Protein AF-A0A6P1YU83-F1 (afdb_monomer)

Foldseek 3Di:
DQLLLQCLQPQAHRAFQCCLLLDQFQQRSQVVCPDPPSQNNLRQLLLQLCLVVVDFEPVSSVVSVVVRVVGRPPTSLVVVVVSCVSPPPHHYRHPHPVCLVHLNSLVSCCVSCVPAADEDEDEPVVVDDDDPCVVVVVSVVSVVVSCVVHDPLRYHYAYPVCCLAPVLVRVVSRCVSVVHDDDPVSSVSSQASVPRPQQAQGYPPNRHRHDPVSNVPVHDDRDDDPPPVVVVVVVPPDDDD

pLDDT: mean 83.66, std 17.07, range [36.81, 98.31]

Organism: NCBI:txid1745854

Structure (mmCIF, N/CA/C/O backbone):
data_AF-A0A6P1YU83-F1
#
_entry.id   AF-A0A6P1YU83-F1
#
loop_
_atom_site.group_PDB
_atom_site.id
_atom_site.type_symbol
_atom_site.label_atom_id
_atom_site.label_alt_id
_atom_site.label_comp_id
_atom_site.label_asym_id
_atom_site.label_entity_id
_atom_site.label_seq_id
_atom_site.pdbx_PDB_ins_code
_atom_site.Cartn_x
_atom_site.Cartn_y
_atom_site.Cartn_z
_atom_site.occupancy
_atom_site.B_iso_or_equiv
_atom_site.auth_seq_id
_atom_site.auth_comp_id
_atom_site.auth_asym_id
_atom_site.auth_atom_id
_atom_site.pdbx_PDB_model_num
ATOM 1 N N . MET A 1 1 ? 4.119 -0.442 8.663 1.00 90.75 1 MET A N 1
ATOM 2 C CA . MET A 1 1 ? 3.344 -1.236 9.636 1.00 90.75 1 MET A CA 1
ATOM 3 C C . MET A 1 1 ? 1.852 -1.282 9.299 1.00 90.75 1 MET A C 1
ATOM 5 O O . MET A 1 1 ? 1.443 -2.256 8.690 1.00 90.75 1 MET A O 1
ATOM 9 N N . ILE A 1 2 ? 1.052 -0.242 9.581 1.00 93.69 2 ILE A N 1
ATOM 10 C CA . ILE A 1 2 ? -0.426 -0.283 9.435 1.00 93.69 2 ILE A CA 1
ATOM 11 C C . ILE A 1 2 ? -0.892 -0.728 8.036 1.00 93.69 2 ILE A C 1
ATOM 13 O O . ILE A 1 2 ? -1.761 -1.587 7.928 1.00 93.69 2 ILE A O 1
ATOM 17 N N . GLY A 1 3 ? -0.277 -0.226 6.958 1.00 95.00 3 GLY A N 1
ATOM 18 C CA . GLY A 1 3 ? -0.607 -0.670 5.594 1.00 95.00 3 GLY A CA 1
ATOM 19 C C . GLY A 1 3 ? -0.365 -2.166 5.344 1.00 95.00 3 GLY A C 1
ATOM 20 O O . GLY A 1 3 ? -1.151 -2.807 4.653 1.00 95.00 3 GLY A O 1
ATOM 21 N N . ALA A 1 4 ? 0.672 -2.751 5.955 1.00 96.50 4 ALA A N 1
ATOM 22 C CA . ALA A 1 4 ? 0.948 -4.186 5.867 1.00 96.50 4 ALA A CA 1
ATOM 23 C C . ALA A 1 4 ? -0.046 -5.019 6.692 1.00 96.50 4 ALA A C 1
ATOM 25 O O . ALA A 1 4 ? -0.404 -6.112 6.261 1.00 96.50 4 ALA A O 1
ATOM 26 N N . MET A 1 5 ? -0.518 -4.483 7.825 1.00 97.44 5 MET A N 1
ATOM 27 C CA . MET A 1 5 ? -1.560 -5.093 8.664 1.00 97.44 5 MET A CA 1
ATOM 28 C C . MET A 1 5 ? -2.906 -5.112 7.938 1.00 97.44 5 MET A C 1
ATOM 30 O O . MET A 1 5 ? -3.503 -6.171 7.784 1.00 97.44 5 MET A O 1
ATOM 34 N N . LEU A 1 6 ? -3.339 -3.970 7.387 1.00 97.12 6 LEU A N 1
ATOM 35 C CA . LEU A 1 6 ? -4.511 -3.898 6.502 1.00 97.12 6 LEU A CA 1
ATOM 36 C C . LEU A 1 6 ? -4.380 -4.842 5.302 1.00 97.12 6 LEU A C 1
ATOM 38 O O . LEU A 1 6 ? -5.359 -5.443 4.876 1.00 97.12 6 LEU A O 1
ATOM 42 N N . GLY A 1 7 ? -3.167 -5.003 4.772 1.00 97.38 7 GLY A N 1
ATOM 43 C CA . GLY A 1 7 ? -2.881 -5.914 3.670 1.00 97.38 7 GLY A CA 1
ATOM 44 C C . GLY A 1 7 ? -3.099 -7.401 3.967 1.00 97.38 7 GLY A C 1
ATOM 45 O O . GLY A 1 7 ? -3.181 -8.166 3.011 1.00 97.38 7 GLY A O 1
ATOM 46 N N . GLN A 1 8 ? -3.206 -7.807 5.239 1.00 98.00 8 GLN A N 1
ATOM 47 C CA . GLN A 1 8 ? -3.558 -9.184 5.619 1.00 98.00 8 GLN A CA 1
ATOM 48 C C . GLN A 1 8 ? -5.070 -9.432 5.603 1.00 98.00 8 GLN A C 1
ATOM 50 O O . GLN A 1 8 ? -5.509 -10.579 5.664 1.00 98.00 8 GLN A O 1
ATOM 55 N N . HIS A 1 9 ? -5.881 -8.374 5.519 1.00 98.31 9 HIS A N 1
ATOM 56 C CA . HIS A 1 9 ? -7.321 -8.515 5.383 1.00 98.31 9 HIS A CA 1
ATOM 57 C C . HIS A 1 9 ? -7.643 -9.226 4.051 1.00 98.31 9 HIS A C 1
ATOM 59 O O . HIS A 1 9 ? -7.131 -8.812 3.009 1.00 98.31 9 HIS A O 1
ATOM 65 N N . PRO A 1 10 ? -8.521 -10.247 4.020 1.00 97.81 10 PRO A N 1
ATOM 66 C CA . PRO A 1 10 ? -8.752 -11.064 2.820 1.00 97.81 10 PRO A CA 1
ATOM 67 C C . PRO A 1 10 ? -9.290 -10.261 1.626 1.00 97.81 10 PRO A C 1
ATOM 69 O O . PRO A 1 10 ? -8.983 -10.560 0.473 1.00 97.81 10 PRO A O 1
ATOM 72 N N . ALA A 1 11 ? -10.060 -9.204 1.898 1.00 97.94 11 ALA A N 1
ATOM 73 C CA . ALA A 1 11 ? -10.554 -8.274 0.883 1.00 97.94 11 ALA A CA 1
ATOM 74 C C . ALA A 1 11 ? -9.535 -7.201 0.450 1.00 97.94 11 ALA A C 1
ATOM 76 O O . ALA A 1 11 ? -9.873 -6.365 -0.386 1.00 97.94 11 ALA A O 1
ATOM 77 N N . CYS A 1 12 ? -8.316 -7.188 0.993 1.00 98.06 12 CYS A N 1
ATOM 78 C CA . CYS A 1 12 ? -7.308 -6.164 0.727 1.00 98.06 12 CYS A CA 1
ATOM 79 C C . CYS A 1 12 ? -6.004 -6.757 0.186 1.00 98.06 12 CYS A C 1
ATOM 81 O O . CYS A 1 12 ? -5.707 -7.941 0.334 1.00 98.06 12 CYS A O 1
ATOM 83 N N . PHE A 1 13 ? -5.206 -5.907 -0.454 1.00 98.25 13 PHE A N 1
ATOM 84 C CA . PHE A 1 13 ? -3.833 -6.224 -0.819 1.00 98.25 13 PHE A CA 1
ATOM 85 C C . PHE A 1 13 ? -2.908 -5.074 -0.433 1.00 98.25 13 PHE A C 1
ATOM 87 O O . PHE A 1 13 ? -3.010 -3.977 -0.985 1.00 98.25 13 PHE A O 1
ATOM 94 N N . GLY A 1 14 ? -2.018 -5.330 0.526 1.00 97.31 14 GLY A N 1
ATOM 95 C CA . GLY A 1 14 ? -1.041 -4.354 1.003 1.00 97.31 14 GLY A CA 1
ATOM 96 C C . GLY A 1 14 ? 0.106 -4.189 0.020 1.00 97.31 14 GLY A C 1
ATOM 97 O O . GLY A 1 14 ? 0.926 -5.094 -0.119 1.00 97.31 14 GLY A O 1
ATOM 98 N N . MET A 1 15 ? 0.181 -3.031 -0.631 1.00 97.75 15 MET A N 1
ATOM 99 C CA . MET A 1 15 ? 1.322 -2.650 -1.458 1.00 97.75 15 MET A CA 1
ATOM 100 C C . MET A 1 15 ? 2.486 -2.150 -0.586 1.00 97.75 15 MET A C 1
ATOM 102 O O . MET A 1 15 ? 2.272 -1.706 0.546 1.00 97.75 15 MET A O 1
ATOM 106 N N . PRO A 1 16 ? 3.728 -2.191 -1.098 1.00 96.50 16 PRO A N 1
ATOM 107 C CA . PRO A 1 16 ? 4.797 -1.349 -0.572 1.00 96.50 16 PRO A CA 1
ATOM 108 C C . PRO A 1 16 ? 4.508 0.130 -0.891 1.00 96.50 16 PRO A C 1
ATOM 110 O O . PRO A 1 16 ? 3.554 0.448 -1.598 1.00 96.50 16 PRO A O 1
ATOM 113 N N . GLU A 1 17 ? 5.357 1.044 -0.429 1.00 94.06 17 GLU A N 1
ATOM 114 C CA . GLU A 1 17 ? 5.326 2.443 -0.859 1.00 94.06 17 GLU A CA 1
ATOM 115 C C . GLU A 1 17 ? 5.596 2.540 -2.372 1.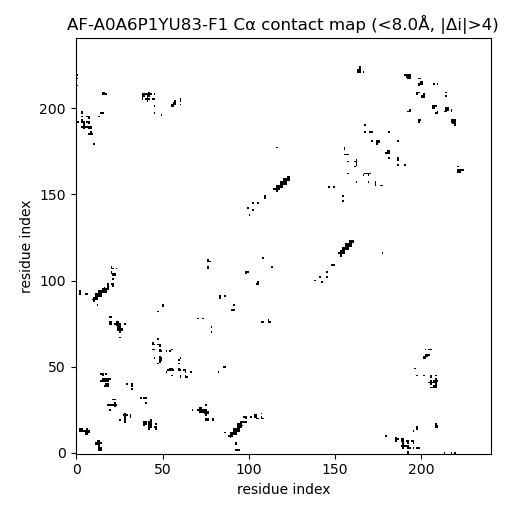00 94.06 17 GLU A C 1
ATOM 117 O O . GLU A 1 17 ? 6.731 2.411 -2.842 1.00 94.06 17 GLU A O 1
ATOM 122 N N . LEU A 1 18 ? 4.529 2.741 -3.147 1.00 94.25 18 LEU A N 1
ATOM 123 C CA . LEU A 1 18 ? 4.581 2.873 -4.601 1.00 94.25 18 LEU A CA 1
ATOM 124 C C . LEU A 1 18 ? 5.110 4.242 -5.032 1.00 94.25 18 LEU A C 1
ATOM 126 O O . LEU A 1 18 ? 5.786 4.342 -6.053 1.00 94.25 18 LEU A O 1
ATOM 130 N N . ASN A 1 19 ? 4.772 5.290 -4.273 1.00 91.69 19 ASN A N 1
ATOM 131 C CA . ASN A 1 19 ? 5.092 6.696 -4.536 1.00 91.69 19 ASN A CA 1
ATOM 132 C C . ASN A 1 19 ? 4.666 7.191 -5.935 1.00 91.69 19 ASN A C 1
ATOM 134 O O . ASN A 1 19 ? 5.142 8.223 -6.409 1.00 91.69 19 ASN A O 1
ATOM 138 N N . LEU A 1 20 ? 3.738 6.477 -6.578 1.00 91.00 20 LEU A N 1
ATOM 139 C CA . LEU A 1 20 ? 3.420 6.602 -8.001 1.00 91.00 20 LEU A CA 1
ATOM 140 C C . LEU A 1 20 ? 2.771 7.945 -8.329 1.00 91.00 20 LEU A C 1
ATOM 142 O O . LEU A 1 20 ? 3.121 8.603 -9.302 1.00 91.00 20 LEU A O 1
ATOM 146 N N . LEU A 1 21 ? 1.863 8.390 -7.463 1.00 89.56 21 LEU A N 1
ATOM 147 C CA . LEU A 1 21 ? 1.040 9.579 -7.686 1.00 89.56 21 LEU A CA 1
ATOM 148 C C . LEU A 1 21 ? 1.756 10.900 -7.343 1.00 89.56 21 LEU A C 1
ATOM 150 O O . LEU A 1 21 ? 1.122 11.945 -7.300 1.00 89.56 21 LEU A O 1
ATOM 154 N N . VAL A 1 22 ? 3.075 10.880 -7.106 1.00 88.25 22 VAL A N 1
ATOM 155 C CA . VAL A 1 22 ? 3.883 12.089 -6.832 1.00 88.25 22 VAL A CA 1
ATOM 156 C C . VAL A 1 22 ? 4.160 12.923 -8.097 1.00 88.25 22 VAL A C 1
ATOM 158 O O . VAL A 1 22 ? 4.397 14.135 -8.012 1.00 88.25 22 VAL A O 1
ATOM 161 N N . GLY A 1 23 ? 4.138 12.293 -9.271 1.00 86.50 23 GLY A N 1
ATOM 162 C CA . GLY A 1 23 ? 4.261 12.944 -10.579 1.00 86.50 23 GLY A CA 1
ATOM 163 C C . GLY A 1 23 ? 3.071 12.624 -11.477 1.00 86.50 23 GLY A C 1
ATOM 164 O O . GLY A 1 23 ? 2.355 11.653 -11.228 1.00 86.50 23 GLY A O 1
ATOM 165 N N . ASP A 1 24 ? 2.881 13.410 -12.534 1.00 87.81 24 ASP A N 1
ATOM 166 C CA . ASP A 1 24 ? 1.813 13.203 -13.515 1.00 87.81 24 ASP A CA 1
ATOM 167 C C . ASP A 1 24 ? 2.057 11.951 -14.364 1.00 87.81 24 ASP A C 1
ATOM 169 O O . ASP A 1 24 ? 1.099 11.316 -14.804 1.00 87.81 24 ASP A O 1
ATOM 173 N N . ASN A 1 25 ? 3.321 11.562 -14.553 1.00 89.94 25 ASN A N 1
ATOM 174 C CA . ASN A 1 25 ? 3.765 10.328 -15.205 1.00 89.94 25 ASN A CA 1
ATOM 175 C C . ASN A 1 25 ? 4.980 9.713 -14.478 1.00 89.94 25 ASN A C 1
ATOM 177 O O . ASN A 1 25 ? 5.540 10.318 -13.557 1.00 89.94 25 ASN A O 1
ATOM 181 N N . LEU A 1 26 ? 5.400 8.508 -14.888 1.00 87.62 26 LEU A N 1
ATOM 182 C CA . LEU A 1 26 ? 6.533 7.812 -14.259 1.00 87.62 26 LEU A CA 1
ATOM 183 C C . LEU A 1 26 ? 7.873 8.524 -14.433 1.00 87.62 26 LEU A C 1
ATOM 185 O O . LEU A 1 26 ? 8.720 8.416 -13.548 1.00 87.62 26 LEU A O 1
ATOM 189 N N . GLU A 1 27 ? 8.091 9.217 -15.546 1.00 88.75 27 GLU A N 1
ATOM 190 C CA . GLU A 1 27 ? 9.321 9.975 -15.776 1.00 88.75 27 GLU A CA 1
ATOM 191 C C . GLU A 1 27 ? 9.454 11.122 -14.768 1.00 88.75 27 GLU A C 1
ATOM 193 O O . GLU A 1 27 ? 10.458 11.226 -14.060 1.00 88.75 27 GLU A O 1
ATOM 198 N N . GLU A 1 28 ? 8.406 11.931 -14.626 1.00 87.75 28 GLU A N 1
ATOM 199 C CA . GLU A 1 28 ? 8.361 13.029 -13.667 1.00 87.75 28 GLU A CA 1
ATOM 200 C C . GLU A 1 28 ? 8.405 12.511 -12.225 1.00 87.75 28 GLU A C 1
ATOM 202 O O . GLU A 1 28 ? 9.126 13.059 -11.390 1.00 87.75 28 GLU A O 1
ATOM 207 N N . MET A 1 29 ? 7.679 11.428 -11.927 1.00 87.25 29 MET A N 1
ATOM 208 C CA . MET A 1 29 ? 7.757 10.739 -10.639 1.00 87.25 29 MET A CA 1
ATOM 209 C C . MET A 1 29 ? 9.203 10.314 -10.349 1.00 87.25 29 MET A C 1
ATOM 211 O O . MET A 1 29 ? 9.732 10.623 -9.283 1.00 87.25 29 MET A O 1
ATOM 215 N N . SER A 1 30 ? 9.873 9.664 -11.306 1.00 83.19 30 SER A N 1
ATOM 216 C CA . SER A 1 30 ? 11.265 9.237 -11.161 1.00 83.19 30 SER A CA 1
ATOM 217 C C . SER A 1 30 ? 12.195 10.420 -10.925 1.00 83.19 30 SER A C 1
ATOM 219 O O . SER A 1 30 ? 13.099 10.294 -10.110 1.00 83.19 30 SER A O 1
ATOM 221 N N . PHE A 1 31 ? 11.983 11.555 -11.596 1.00 83.62 31 PHE A N 1
ATOM 222 C CA . PHE A 1 31 ? 12.769 12.773 -11.393 1.00 83.62 31 PHE A CA 1
ATOM 223 C C . PHE A 1 31 ? 12.529 13.390 -10.006 1.00 83.62 31 PHE A C 1
ATOM 225 O O . PHE A 1 31 ? 13.479 13.710 -9.294 1.00 83.62 31 PHE A O 1
ATOM 232 N N . LYS A 1 32 ? 11.265 13.496 -9.578 1.00 78.56 32 LYS A N 1
ATOM 233 C CA . LYS A 1 32 ? 10.865 14.048 -8.271 1.00 78.56 32 LYS A CA 1
ATOM 234 C C . LYS A 1 32 ? 11.354 13.211 -7.085 1.00 78.56 32 LYS A C 1
ATOM 236 O O . LYS A 1 32 ? 11.564 13.769 -6.007 1.00 78.56 32 LYS A O 1
ATOM 241 N N . LEU A 1 33 ? 11.501 11.900 -7.277 1.00 76.25 33 LEU A N 1
ATOM 242 C CA . LEU A 1 33 ? 11.984 10.948 -6.273 1.00 76.25 33 LEU A CA 1
ATOM 243 C C . LEU A 1 33 ? 13.502 10.690 -6.366 1.00 76.25 33 LEU A C 1
ATOM 245 O O . LEU A 1 33 ? 14.041 9.963 -5.531 1.00 76.25 33 LEU A O 1
ATOM 249 N N . ASN A 1 34 ? 14.205 11.284 -7.343 1.00 63.44 34 ASN A N 1
ATOM 250 C CA . ASN A 1 34 ? 15.634 11.060 -7.612 1.00 63.44 34 ASN A CA 1
ATOM 251 C C . ASN A 1 34 ? 16.552 11.787 -6.606 1.00 63.44 34 ASN A C 1
ATOM 253 O O . ASN A 1 34 ? 17.395 12.612 -6.955 1.00 63.44 34 ASN A O 1
ATOM 257 N N . GLN A 1 35 ? 16.370 11.491 -5.323 1.00 55.72 35 GLN A N 1
ATOM 258 C CA . GLN A 1 35 ? 17.371 11.724 -4.283 1.00 55.72 35 GLN A CA 1
ATOM 259 C C . GLN A 1 35 ? 18.487 10.670 -4.433 1.00 55.72 35 GLN A C 1
ATOM 261 O O . GLN A 1 35 ? 18.224 9.570 -4.940 1.00 55.72 35 GLN A O 1
ATOM 266 N N . PRO A 1 36 ? 19.729 10.950 -3.994 1.00 43.16 36 PRO A N 1
ATOM 267 C CA . PRO A 1 36 ? 20.796 9.956 -4.033 1.00 43.16 36 PRO A CA 1
ATOM 268 C C . PRO A 1 36 ? 20.328 8.640 -3.383 1.00 43.16 36 PRO A C 1
ATOM 270 O O . PRO A 1 36 ? 19.735 8.648 -2.306 1.00 43.16 36 PRO A O 1
ATOM 273 N N . HIS A 1 37 ? 20.585 7.524 -4.080 1.00 49.66 37 HIS A N 1
ATOM 274 C CA . HIS A 1 37 ? 20.298 6.120 -3.723 1.00 49.66 37 HIS A CA 1
ATOM 275 C C . HIS A 1 37 ? 18.997 5.457 -4.223 1.00 49.66 37 HIS A C 1
ATOM 277 O O . HIS A 1 37 ? 18.833 4.270 -3.954 1.00 49.66 37 HIS A O 1
ATOM 283 N N . ASN A 1 38 ? 18.114 6.111 -4.999 1.00 60.81 38 ASN A N 1
ATOM 284 C CA . ASN A 1 38 ? 16.975 5.469 -5.712 1.00 60.81 38 ASN A CA 1
ATOM 285 C C . ASN A 1 38 ? 16.015 4.587 -4.870 1.00 60.81 38 ASN A C 1
ATOM 287 O O . ASN A 1 38 ? 15.148 3.903 -5.422 1.00 60.81 38 ASN A O 1
ATOM 291 N N . GLY A 1 39 ? 16.117 4.612 -3.537 1.00 64.12 39 GLY A N 1
ATOM 292 C CA . GLY A 1 39 ? 15.395 3.698 -2.647 1.00 64.12 39 GLY A CA 1
ATOM 293 C C . GLY A 1 39 ? 13.874 3.821 -2.730 1.00 64.12 39 GLY A C 1
ATOM 294 O O . GLY A 1 39 ? 13.159 2.851 -2.487 1.00 64.12 39 GLY A O 1
ATOM 295 N N . GLN A 1 40 ? 13.384 4.990 -3.144 1.00 77.25 40 GLN A N 1
ATOM 296 C CA . GLN A 1 40 ? 11.960 5.304 -3.262 1.00 77.25 40 GLN A CA 1
ATOM 297 C C . GLN A 1 40 ? 11.267 4.576 -4.425 1.00 77.25 40 GLN A C 1
ATOM 299 O O . GLN A 1 40 ? 10.050 4.417 -4.389 1.00 77.25 40 GLN A O 1
ATOM 304 N N . LEU A 1 41 ? 12.021 4.085 -5.420 1.00 87.06 41 LEU A N 1
ATOM 305 C CA . LEU A 1 41 ? 11.488 3.282 -6.531 1.00 87.06 41 LEU A CA 1
ATOM 306 C C . LEU A 1 41 ? 11.416 1.785 -6.209 1.00 87.06 41 LEU A C 1
ATOM 308 O O . LEU A 1 41 ? 10.794 1.018 -6.947 1.00 87.06 41 LEU A O 1
ATOM 312 N N . HIS A 1 42 ? 12.067 1.341 -5.130 1.00 92.62 42 HIS A N 1
ATOM 313 C CA . HIS A 1 42 ? 12.163 -0.081 -4.806 1.00 92.62 42 HIS A CA 1
ATOM 314 C C . HIS A 1 42 ? 10.789 -0.698 -4.532 1.00 92.62 42 HIS A C 1
ATOM 316 O O . HIS A 1 42 ? 10.556 -1.832 -4.938 1.00 92.62 42 HIS A O 1
ATOM 322 N N . GLY A 1 43 ? 9.866 0.049 -3.916 1.00 94.69 43 GLY A N 1
ATOM 323 C CA . GLY A 1 43 ? 8.509 -0.433 -3.659 1.00 94.69 43 GLY A CA 1
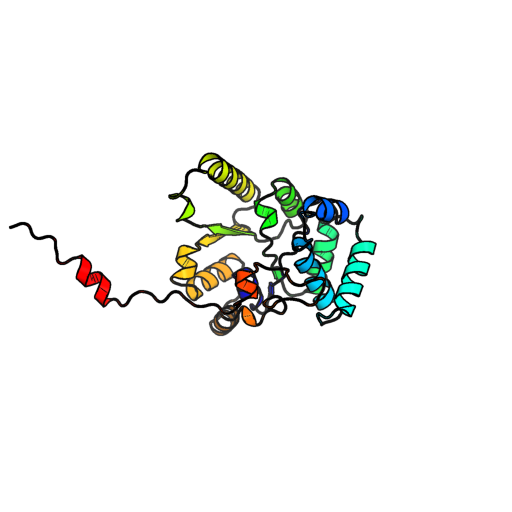ATOM 324 C C . GLY A 1 43 ? 7.771 -0.770 -4.949 1.00 94.69 43 GLY A C 1
ATOM 325 O O . GLY A 1 43 ? 7.324 -1.901 -5.118 1.00 94.69 43 GLY A O 1
ATOM 326 N N . LEU A 1 44 ? 7.747 0.155 -5.911 1.00 95.31 44 LEU A N 1
ATOM 327 C CA . LEU A 1 44 ? 7.135 -0.086 -7.217 1.00 95.31 44 LEU A CA 1
ATOM 328 C C . LEU A 1 44 ? 7.782 -1.267 -7.959 1.00 95.31 44 LEU A C 1
ATOM 330 O O . LEU A 1 44 ? 7.075 -2.132 -8.474 1.00 95.31 44 LEU A O 1
ATOM 334 N N . LEU A 1 45 ? 9.117 -1.352 -7.976 1.00 95.88 45 LEU A N 1
ATOM 335 C CA . LEU A 1 45 ? 9.823 -2.468 -8.615 1.00 95.88 45 LEU A CA 1
ATOM 336 C C . LEU A 1 45 ? 9.442 -3.821 -8.004 1.00 95.88 45 LEU A C 1
ATOM 338 O O . LEU A 1 45 ? 9.185 -4.777 -8.735 1.00 95.88 45 LEU A O 1
ATOM 342 N N . ARG A 1 46 ? 9.373 -3.896 -6.672 1.00 97.56 46 ARG A N 1
ATOM 343 C CA . ARG A 1 46 ? 8.976 -5.110 -5.951 1.00 97.56 46 ARG A CA 1
ATOM 344 C C . ARG A 1 46 ? 7.517 -5.466 -6.181 1.00 97.56 46 ARG A C 1
ATOM 346 O O . ARG A 1 46 ? 7.221 -6.642 -6.377 1.00 97.56 46 ARG A O 1
ATOM 353 N N . ALA A 1 47 ? 6.627 -4.474 -6.182 1.00 98.00 47 ALA A N 1
ATOM 354 C CA . ALA A 1 47 ? 5.212 -4.675 -6.469 1.00 98.00 47 ALA A CA 1
ATOM 355 C C . ALA A 1 47 ? 5.027 -5.267 -7.870 1.00 98.00 47 ALA A C 1
ATOM 357 O O . ALA A 1 47 ? 4.397 -6.308 -8.014 1.00 98.00 47 ALA A O 1
ATOM 358 N N . VAL A 1 48 ? 5.655 -4.674 -8.889 1.00 97.88 48 VAL A N 1
ATOM 359 C CA . VAL A 1 48 ? 5.580 -5.171 -10.271 1.00 97.88 48 VAL A CA 1
ATOM 360 C C . VAL A 1 48 ? 6.176 -6.572 -10.395 1.00 97.88 48 VAL A C 1
ATOM 362 O O . VAL A 1 48 ? 5.558 -7.435 -11.011 1.00 97.88 48 VAL A O 1
ATOM 365 N N . ALA A 1 49 ? 7.343 -6.826 -9.799 1.00 98.25 49 ALA A N 1
ATOM 366 C CA . ALA A 1 49 ? 7.956 -8.153 -9.818 1.00 98.25 49 ALA A CA 1
ATOM 367 C C . ALA A 1 49 ? 7.022 -9.216 -9.219 1.00 98.25 49 ALA A C 1
ATOM 369 O O . ALA A 1 49 ? 6.752 -10.231 -9.858 1.00 98.25 49 ALA A O 1
ATOM 370 N N . HIS A 1 50 ? 6.455 -8.940 -8.045 1.00 98.00 50 HIS A N 1
ATOM 371 C CA . HIS A 1 50 ? 5.547 -9.861 -7.375 1.00 98.00 50 HIS A CA 1
ATOM 372 C C . HIS A 1 50 ? 4.226 -10.061 -8.134 1.00 98.00 50 HIS A C 1
ATOM 374 O O . HIS A 1 50 ? 3.790 -11.194 -8.292 1.00 98.00 50 HIS A O 1
ATOM 380 N N . LEU A 1 51 ? 3.596 -8.996 -8.636 1.00 98.06 51 LEU A N 1
ATOM 381 C CA . LEU A 1 51 ? 2.294 -9.092 -9.307 1.00 98.06 51 LEU A CA 1
ATOM 382 C C . LEU A 1 51 ? 2.385 -9.730 -10.696 1.00 98.06 51 LEU A C 1
ATOM 384 O O . LEU A 1 51 ? 1.471 -10.437 -11.105 1.00 98.06 51 LEU A O 1
ATOM 388 N N . VAL A 1 52 ? 3.471 -9.472 -11.430 1.00 97.44 52 VAL A N 1
ATOM 389 C CA . VAL A 1 52 ? 3.624 -9.946 -12.813 1.00 97.44 52 VAL A CA 1
ATOM 390 C C . VAL A 1 52 ? 4.294 -11.317 -12.877 1.00 97.44 52 VAL A C 1
ATOM 392 O O . VAL A 1 52 ? 3.933 -12.118 -13.734 1.00 97.44 52 VAL A O 1
ATOM 395 N N . ALA A 1 53 ? 5.270 -11.594 -12.008 1.00 96.75 53 ALA A N 1
ATOM 396 C CA . ALA A 1 53 ? 6.040 -12.840 -12.038 1.00 96.75 53 ALA A CA 1
ATOM 397 C C . ALA A 1 53 ? 5.796 -13.758 -10.829 1.00 96.75 53 ALA A C 1
ATOM 399 O O . ALA A 1 53 ? 6.313 -14.868 -10.805 1.00 96.75 53 ALA A O 1
ATOM 400 N N . GLY A 1 54 ? 5.034 -13.324 -9.821 1.00 96.44 54 GLY A N 1
ATOM 401 C CA . GLY A 1 54 ? 4.752 -14.113 -8.616 1.00 96.44 54 GLY A CA 1
ATOM 402 C C . GLY A 1 54 ? 5.885 -14.134 -7.584 1.00 96.44 54 GLY A C 1
ATOM 403 O O . GLY A 1 54 ? 5.680 -14.587 -6.461 1.00 96.44 54 GLY A O 1
ATOM 404 N N . GLU A 1 55 ? 7.066 -13.604 -7.909 1.00 95.69 55 GLU A N 1
ATOM 405 C CA . GLU A 1 55 ? 8.263 -13.697 -7.069 1.00 95.69 55 GLU A CA 1
ATOM 406 C C . GLU A 1 55 ? 9.153 -12.443 -7.132 1.00 95.69 55 GLU A C 1
ATOM 408 O O . GLU A 1 55 ? 9.038 -11.596 -8.021 1.00 95.69 55 GLU A O 1
ATOM 413 N N . GLN A 1 56 ? 10.078 -12.326 -6.177 1.00 96.62 56 GLN A N 1
ATOM 414 C CA . GLN A 1 56 ? 11.013 -11.203 -6.065 1.00 96.62 56 GLN A CA 1
ATOM 415 C C . GLN A 1 56 ? 12.458 -11.718 -6.049 1.00 96.62 56 GLN A C 1
ATOM 417 O O . GLN A 1 56 ? 12.978 -12.109 -5.006 1.00 96.62 56 GLN A O 1
ATOM 422 N N . ASN A 1 57 ? 13.117 -11.682 -7.204 1.00 96.44 57 ASN A N 1
ATOM 423 C CA . ASN A 1 57 ? 14.533 -12.001 -7.382 1.00 96.44 57 ASN A CA 1
ATOM 424 C C . ASN A 1 57 ? 15.175 -11.012 -8.377 1.00 96.44 57 ASN A C 1
ATOM 426 O O . ASN A 1 57 ? 14.511 -10.111 -8.889 1.00 96.44 57 ASN A O 1
ATOM 430 N N . MET A 1 58 ? 16.480 -11.132 -8.634 1.00 96.75 58 MET A N 1
ATOM 431 C CA . MET A 1 58 ? 17.193 -10.185 -9.508 1.00 96.75 58 MET A CA 1
ATOM 432 C C . MET A 1 58 ? 16.609 -10.130 -10.930 1.00 96.75 58 MET A C 1
ATOM 434 O O . MET A 1 58 ? 16.489 -9.041 -11.499 1.00 96.75 58 MET A O 1
ATOM 438 N N . ASP A 1 59 ? 16.178 -11.270 -11.474 1.00 97.50 59 ASP A N 1
ATOM 439 C CA . ASP A 1 59 ? 15.614 -11.358 -12.821 1.00 97.50 59 ASP A CA 1
ATOM 440 C C . ASP A 1 59 ? 14.229 -10.713 -12.893 1.00 97.50 59 ASP A C 1
ATOM 442 O O . ASP A 1 59 ? 13.945 -9.945 -13.822 1.00 97.50 59 ASP A O 1
ATOM 446 N N . THR A 1 60 ? 13.378 -10.939 -11.886 1.00 98.06 60 THR A N 1
ATOM 447 C CA . THR A 1 60 ? 12.055 -10.306 -11.828 1.00 98.06 60 THR A CA 1
ATOM 448 C C . THR A 1 60 ? 12.140 -8.809 -11.543 1.00 98.06 60 THR A C 1
ATOM 450 O O . THR A 1 60 ? 11.341 -8.047 -12.091 1.00 98.06 60 THR A O 1
ATOM 453 N N . ILE A 1 61 ? 13.163 -8.334 -10.822 1.00 97.25 61 ILE A N 1
ATOM 454 C CA . ILE A 1 61 ? 13.452 -6.894 -10.721 1.00 97.25 61 ILE A CA 1
ATOM 455 C C . ILE A 1 61 ? 13.927 -6.318 -12.060 1.00 97.25 61 ILE A C 1
ATOM 457 O O . ILE A 1 61 ? 13.468 -5.248 -12.465 1.00 97.25 61 ILE A O 1
ATOM 461 N N . ALA A 1 62 ? 14.811 -7.000 -12.792 1.00 96.44 62 ALA A N 1
ATOM 462 C CA . ALA A 1 62 ? 15.236 -6.552 -14.120 1.00 96.44 62 ALA A CA 1
ATOM 463 C C . ALA A 1 62 ? 14.066 -6.536 -15.124 1.00 96.44 62 ALA A C 1
ATOM 465 O O . ALA A 1 62 ? 13.972 -5.657 -15.989 1.00 96.44 62 ALA A O 1
ATOM 466 N N . MET A 1 63 ? 13.136 -7.487 -15.008 1.00 97.69 63 MET A N 1
ATOM 467 C CA . MET A 1 63 ? 11.857 -7.469 -15.718 1.00 97.69 63 MET A CA 1
ATOM 468 C C . MET A 1 63 ? 11.019 -6.248 -15.316 1.00 97.69 63 MET A C 1
ATOM 470 O O . MET A 1 63 ? 10.609 -5.497 -16.203 1.00 97.69 63 MET A O 1
ATOM 474 N N . ALA A 1 64 ? 10.837 -5.990 -14.017 1.00 97.06 64 ALA A N 1
ATOM 475 C CA . ALA A 1 64 ? 10.066 -4.853 -13.517 1.00 97.06 64 ALA A CA 1
ATOM 476 C C . ALA A 1 64 ? 10.629 -3.506 -14.003 1.00 97.06 64 ALA A C 1
ATOM 478 O O . ALA A 1 64 ? 9.876 -2.628 -14.421 1.00 97.06 64 ALA A O 1
ATOM 479 N N . ARG A 1 65 ? 11.958 -3.359 -14.067 1.00 95.12 65 ARG A N 1
ATOM 480 C CA . ARG A 1 65 ? 12.608 -2.175 -14.657 1.00 95.12 65 ARG A CA 1
ATOM 481 C C . ARG A 1 65 ? 12.223 -1.982 -16.120 1.00 95.12 65 ARG A C 1
ATOM 483 O O . ARG A 1 65 ? 11.825 -0.889 -16.510 1.00 95.12 65 ARG A O 1
ATOM 490 N N . ARG A 1 66 ? 12.280 -3.042 -16.934 1.00 96.44 66 ARG A N 1
ATOM 491 C CA . ARG A 1 66 ? 11.845 -2.992 -18.343 1.00 96.44 66 ARG A CA 1
ATOM 492 C C . ARG A 1 66 ? 10.350 -2.694 -18.465 1.00 96.44 66 ARG A C 1
ATOM 494 O O . ARG A 1 66 ? 9.944 -1.974 -19.375 1.00 96.44 66 ARG A O 1
ATOM 501 N N . TRP A 1 67 ? 9.539 -3.228 -17.554 1.00 96.56 67 TRP A N 1
ATOM 502 C CA . TRP A 1 67 ? 8.108 -2.944 -17.475 1.00 96.56 67 TRP A CA 1
ATOM 503 C C . TRP A 1 67 ? 7.836 -1.457 -17.210 1.00 96.56 67 TRP A C 1
ATOM 505 O O . TRP A 1 67 ? 6.976 -0.890 -17.885 1.00 96.56 67 TRP A O 1
ATOM 515 N N . MET A 1 68 ? 8.601 -0.828 -16.308 1.00 93.38 68 MET A N 1
ATOM 516 C CA . MET A 1 68 ? 8.518 0.608 -16.013 1.00 93.38 68 MET A CA 1
ATOM 517 C C . MET A 1 68 ? 9.008 1.466 -17.181 1.00 93.38 68 MET A C 1
ATOM 519 O O . MET A 1 68 ? 8.327 2.413 -17.557 1.00 93.38 68 MET A O 1
ATOM 523 N N . ILE A 1 69 ? 10.141 1.112 -17.804 1.00 92.31 69 ILE A N 1
ATOM 524 C CA . ILE A 1 69 ? 10.707 1.856 -18.945 1.00 92.31 69 ILE A CA 1
ATOM 525 C C . ILE A 1 69 ? 9.681 1.992 -20.078 1.00 92.31 69 ILE A C 1
ATOM 527 O O . ILE A 1 69 ? 9.498 3.076 -20.624 1.00 92.31 69 ILE A O 1
ATOM 531 N N . ARG A 1 70 ? 8.943 0.917 -20.387 1.00 95.50 70 ARG A N 1
ATOM 532 C CA . ARG A 1 70 ? 7.883 0.934 -21.413 1.00 95.50 70 ARG A CA 1
ATOM 533 C C . ARG A 1 70 ? 6.676 1.811 -21.061 1.00 95.50 70 ARG A C 1
ATOM 535 O O . ARG A 1 70 ? 5.817 2.015 -21.911 1.00 95.50 70 ARG A O 1
ATOM 542 N N . ARG A 1 71 ? 6.593 2.295 -19.823 1.00 94.69 71 ARG A N 1
ATOM 543 C CA . ARG A 1 71 ? 5.486 3.088 -19.280 1.00 94.69 71 ARG A CA 1
ATOM 544 C C . ARG A 1 71 ? 5.916 4.480 -18.821 1.00 94.69 71 ARG A C 1
ATOM 546 O O . ARG A 1 71 ? 5.107 5.166 -18.214 1.00 94.69 71 ARG A O 1
ATOM 553 N N . MET A 1 72 ? 7.150 4.912 -19.099 1.00 91.44 72 MET A N 1
ATOM 554 C CA . MET A 1 72 ? 7.692 6.171 -18.557 1.00 91.44 72 MET A CA 1
ATOM 555 C C . MET A 1 72 ? 6.818 7.391 -18.868 1.00 91.44 72 MET A C 1
ATOM 557 O O . MET A 1 72 ? 6.606 8.231 -17.999 1.00 91.44 72 MET A O 1
ATOM 561 N N . SER A 1 73 ? 6.255 7.443 -20.076 1.00 92.69 73 SER A N 1
ATOM 562 C CA . SER A 1 73 ? 5.373 8.525 -20.520 1.00 92.69 73 SER A CA 1
ATOM 563 C C . SER A 1 73 ? 3.901 8.332 -20.149 1.00 92.69 73 SER A C 1
ATOM 565 O O . SER A 1 73 ? 3.098 9.241 -20.359 1.00 92.69 73 SER A O 1
ATOM 567 N N . LEU A 1 74 ? 3.510 7.162 -19.627 1.00 93.75 74 LEU A N 1
ATOM 568 C CA . LEU A 1 74 ? 2.127 6.935 -19.226 1.00 93.75 74 LEU A CA 1
ATOM 569 C C . LEU A 1 74 ? 1.815 7.723 -17.957 1.00 93.75 74 LEU A C 1
ATOM 571 O O . LEU A 1 74 ? 2.657 7.808 -17.058 1.00 93.75 74 LEU A O 1
ATOM 575 N N . PRO A 1 75 ? 0.588 8.254 -17.847 1.00 92.31 75 PRO A N 1
ATOM 576 C CA . PRO A 1 75 ? 0.222 9.002 -16.670 1.00 92.31 75 PRO A CA 1
ATOM 577 C C . PRO A 1 75 ? 0.151 8.082 -15.447 1.00 92.31 75 PRO A C 1
ATOM 579 O O . PRO A 1 75 ? -0.332 6.948 -15.531 1.00 92.31 75 PRO A O 1
ATOM 582 N N . SER A 1 76 ? 0.601 8.579 -14.299 1.00 91.38 76 SER A N 1
ATOM 583 C CA . SER A 1 76 ? 0.757 7.802 -13.065 1.00 91.38 76 SER A CA 1
ATOM 584 C C . SER A 1 76 ? -0.548 7.155 -12.613 1.00 91.38 76 SER A C 1
ATOM 586 O O . SER A 1 76 ? -0.554 6.004 -12.183 1.00 91.38 76 SER A O 1
ATOM 588 N N . TRP A 1 77 ? -1.680 7.842 -12.791 1.00 89.94 77 TRP A N 1
ATOM 589 C CA . TRP A 1 77 ? -2.999 7.293 -12.470 1.00 89.94 77 TRP A CA 1
ATOM 590 C C . TRP A 1 77 ? -3.331 6.031 -13.275 1.00 89.94 77 TRP A C 1
ATOM 592 O O . TRP A 1 77 ? -3.955 5.117 -12.747 1.00 89.94 77 TRP A O 1
ATOM 602 N N . ARG A 1 78 ? -2.891 5.943 -14.538 1.00 92.94 78 ARG A N 1
ATOM 603 C CA . ARG A 1 78 ? -3.169 4.787 -15.401 1.00 92.94 78 ARG A CA 1
ATOM 604 C C . ARG A 1 78 ? -2.405 3.564 -14.930 1.00 92.94 78 ARG A C 1
ATOM 606 O O . ARG A 1 78 ? -2.933 2.463 -14.930 1.00 92.94 78 ARG A O 1
ATOM 613 N N . ILE A 1 79 ? -1.171 3.773 -14.492 1.00 94.19 79 ILE A N 1
ATOM 614 C CA . ILE A 1 79 ? -0.315 2.716 -13.959 1.00 94.19 79 ILE A CA 1
ATOM 615 C C . ILE A 1 79 ? -0.825 2.274 -12.590 1.00 94.19 79 ILE A C 1
ATOM 617 O O . ILE A 1 79 ? -0.874 1.082 -12.307 1.00 94.19 79 ILE A O 1
ATOM 621 N N . PHE A 1 80 ? -1.259 3.222 -11.761 1.00 93.94 80 PHE A N 1
ATOM 622 C CA . PHE A 1 80 ? -1.928 2.925 -10.502 1.00 93.94 80 PHE A CA 1
ATOM 623 C C . PHE A 1 80 ? -3.191 2.077 -10.722 1.00 93.94 80 PHE A C 1
ATOM 625 O O . PHE A 1 80 ? -3.395 1.090 -10.017 1.00 93.94 80 PHE A O 1
ATOM 632 N N . ASP A 1 81 ? -3.998 2.402 -11.737 1.00 93.12 81 ASP A N 1
ATOM 633 C CA . ASP A 1 81 ? -5.171 1.609 -12.109 1.00 93.12 81 ASP A CA 1
ATOM 634 C C . ASP A 1 81 ? -4.797 0.226 -12.670 1.00 93.12 81 ASP A C 1
ATOM 636 O O . ASP A 1 81 ? -5.423 -0.762 -12.293 1.00 93.12 81 ASP A O 1
ATOM 640 N N . GLU A 1 82 ? -3.735 0.109 -13.477 1.00 95.44 82 GLU A N 1
ATOM 641 C CA . GLU A 1 82 ? -3.201 -1.192 -13.915 1.00 95.44 82 GLU A CA 1
ATOM 642 C C . GLU A 1 82 ? -2.843 -2.082 -12.712 1.00 95.44 82 GLU A C 1
ATOM 644 O O . GLU A 1 82 ? -3.251 -3.243 -12.660 1.00 95.44 82 GLU A O 1
ATOM 649 N N . LEU A 1 83 ? -2.136 -1.545 -11.710 1.00 96.56 83 LEU A N 1
ATOM 650 C CA . LEU A 1 83 ? -1.790 -2.289 -10.492 1.00 96.56 83 LEU A CA 1
ATOM 651 C C . LEU A 1 83 ? -3.034 -2.655 -9.669 1.00 96.56 83 LEU A C 1
ATOM 653 O O . LEU A 1 83 ? -3.126 -3.769 -9.150 1.00 96.56 83 LEU A O 1
ATOM 657 N N . ARG A 1 84 ? -4.018 -1.752 -9.588 1.00 95.25 84 ARG A N 1
ATOM 658 C CA . ARG A 1 84 ? -5.305 -2.001 -8.925 1.00 95.25 84 ARG A CA 1
ATOM 659 C C . ARG A 1 84 ? -6.069 -3.146 -9.594 1.00 95.25 84 ARG A C 1
ATOM 661 O O . ARG A 1 84 ? -6.642 -3.982 -8.900 1.00 95.25 84 ARG A O 1
ATOM 668 N N . GLN A 1 85 ? -6.067 -3.205 -10.925 1.00 96.00 85 GLN A N 1
ATOM 669 C CA . GLN A 1 85 ? -6.705 -4.282 -11.684 1.00 96.00 85 GLN A CA 1
ATOM 670 C C . GLN A 1 85 ? -6.003 -5.630 -11.467 1.00 96.00 85 GLN A C 1
ATOM 672 O O . GLN A 1 85 ? -6.684 -6.645 -11.352 1.00 96.00 85 GLN A O 1
ATOM 677 N N . MET A 1 86 ? -4.671 -5.651 -11.332 1.00 97.62 86 MET A N 1
ATOM 678 C CA . MET A 1 86 ? -3.906 -6.883 -11.066 1.00 97.62 86 MET A CA 1
ATOM 679 C C . MET A 1 86 ? -4.236 -7.533 -9.716 1.00 97.62 86 MET A C 1
ATOM 681 O O . MET A 1 86 ? -4.042 -8.735 -9.558 1.00 97.62 86 MET A O 1
ATOM 685 N N . VAL A 1 87 ? -4.719 -6.760 -8.739 1.00 97.44 87 VAL A N 1
ATOM 686 C CA . VAL A 1 87 ? -5.065 -7.277 -7.403 1.00 97.44 87 VAL A CA 1
ATOM 687 C C . VAL A 1 87 ? -6.560 -7.499 -7.198 1.00 97.44 87 VAL A C 1
ATOM 689 O O . VAL A 1 87 ? -6.954 -8.023 -6.152 1.00 97.44 87 VAL A O 1
ATOM 692 N N . ALA A 1 88 ? -7.389 -7.143 -8.184 1.00 96.38 88 ALA A N 1
ATOM 693 C CA . ALA A 1 88 ? -8.827 -7.366 -8.139 1.00 96.38 88 ALA A CA 1
ATOM 694 C C . ALA A 1 88 ? -9.149 -8.863 -7.912 1.00 96.38 88 ALA A C 1
ATOM 696 O O . ALA A 1 88 ? -8.437 -9.729 -8.422 1.00 96.38 88 ALA A O 1
ATOM 697 N N . PRO A 1 89 ? -10.200 -9.198 -7.137 1.00 96.69 89 PRO A N 1
ATOM 698 C CA . PRO A 1 89 ? -11.216 -8.306 -6.567 1.00 96.69 89 PRO A CA 1
ATOM 699 C C . PRO A 1 89 ? -10.799 -7.599 -5.264 1.00 96.69 89 PRO A C 1
ATOM 701 O O . PRO A 1 89 ? -11.610 -6.887 -4.676 1.00 96.69 89 PRO A O 1
ATOM 704 N N . ARG A 1 90 ? -9.562 -7.778 -4.785 1.00 97.62 90 ARG A N 1
ATOM 705 C CA . ARG A 1 90 ? -9.113 -7.169 -3.527 1.00 97.62 90 ARG A CA 1
ATOM 706 C C . ARG A 1 90 ? -8.868 -5.671 -3.688 1.00 97.62 90 ARG A C 1
ATOM 708 O O . ARG A 1 90 ? -8.392 -5.200 -4.720 1.00 97.62 90 ARG A O 1
ATOM 715 N N . ARG A 1 91 ? -9.154 -4.915 -2.630 1.00 96.31 91 ARG A N 1
ATOM 716 C CA . ARG A 1 91 ? -8.889 -3.480 -2.537 1.00 96.31 91 ARG A CA 1
ATOM 717 C C . ARG A 1 91 ? -7.397 -3.246 -2.300 1.00 96.31 91 ARG A C 1
ATOM 719 O O . ARG A 1 91 ? -6.835 -3.705 -1.308 1.00 96.31 91 ARG A O 1
ATOM 726 N N . MET A 1 92 ? -6.756 -2.523 -3.209 1.00 96.69 92 MET A N 1
ATOM 727 C CA . MET A 1 92 ? -5.356 -2.133 -3.065 1.00 96.69 92 MET A CA 1
ATOM 728 C C . MET A 1 92 ? -5.184 -1.146 -1.901 1.00 96.69 92 MET A C 1
ATOM 730 O O . MET A 1 92 ? -5.926 -0.170 -1.812 1.00 96.69 92 MET A O 1
ATOM 734 N N . VAL A 1 93 ? -4.196 -1.385 -1.038 1.00 96.94 93 VAL A N 1
ATOM 735 C CA . VAL A 1 93 ? -3.796 -0.484 0.052 1.00 96.94 93 VAL A CA 1
ATOM 736 C C . VAL A 1 93 ? -2.414 0.069 -0.277 1.00 96.94 93 VAL A C 1
ATOM 738 O O . VAL A 1 93 ? -1.444 -0.684 -0.268 1.00 96.94 93 VAL A O 1
ATOM 741 N N . ASP A 1 94 ? -2.323 1.368 -0.567 1.00 95.06 94 ASP A N 1
ATOM 742 C CA . ASP A 1 94 ? -1.058 2.068 -0.826 1.00 95.06 94 ASP A CA 1
ATOM 743 C C . ASP A 1 94 ? -0.656 2.924 0.395 1.00 95.06 94 ASP A C 1
ATOM 745 O O . ASP A 1 94 ? -1.314 3.929 0.673 1.00 95.06 94 ASP A O 1
ATOM 749 N N . PRO A 1 95 ? 0.407 2.555 1.136 1.00 92.69 95 PRO A N 1
ATOM 750 C CA . PRO A 1 95 ? 0.852 3.268 2.331 1.00 92.69 95 PRO A CA 1
ATOM 751 C C . PRO A 1 95 ? 1.881 4.382 2.053 1.00 92.69 95 PRO A C 1
ATOM 753 O O . PRO A 1 95 ? 2.585 4.799 2.975 1.00 92.69 95 PRO A O 1
ATOM 756 N N . SER A 1 96 ? 2.018 4.846 0.806 1.00 90.44 96 SER A N 1
ATOM 757 C CA . SER A 1 96 ? 3.053 5.809 0.400 1.00 90.44 96 SER A CA 1
ATOM 758 C C . SER A 1 96 ? 3.028 7.114 1.205 1.00 90.44 96 SER A C 1
ATOM 760 O O . SER A 1 96 ? 2.148 7.965 1.050 1.00 90.44 96 SER A O 1
ATOM 762 N N . ARG A 1 97 ? 4.073 7.338 2.010 1.00 82.62 97 ARG A N 1
ATOM 763 C CA . ARG A 1 97 ? 4.228 8.557 2.824 1.00 82.62 97 ARG A CA 1
ATOM 764 C C . ARG A 1 97 ? 4.452 9.810 1.980 1.00 82.62 97 ARG A C 1
ATOM 766 O O . ARG A 1 97 ? 4.094 10.910 2.410 1.00 82.62 97 ARG A O 1
ATOM 773 N N . ALA A 1 98 ? 5.029 9.656 0.786 1.00 83.19 98 ALA A N 1
ATOM 774 C 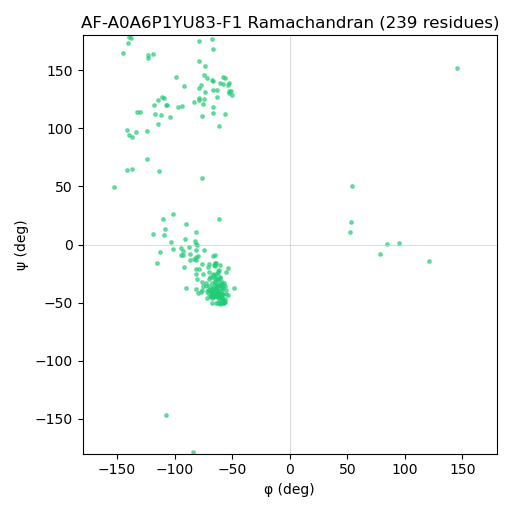CA . ALA A 1 98 ? 5.403 10.769 -0.083 1.00 83.19 98 ALA A CA 1
ATOM 775 C C . ALA A 1 98 ? 4.209 11.641 -0.503 1.00 83.19 98 ALA A C 1
ATOM 777 O O . ALA A 1 98 ? 4.387 12.841 -0.715 1.00 83.19 98 ALA A O 1
ATOM 778 N N . TYR A 1 99 ? 2.997 11.076 -0.561 1.00 84.94 99 TYR A N 1
ATOM 779 C CA . TYR A 1 99 ? 1.786 11.816 -0.926 1.00 84.94 99 TYR A CA 1
ATOM 780 C C . TYR A 1 99 ? 1.511 12.965 0.047 1.00 84.94 99 TYR A C 1
ATOM 782 O O . TYR A 1 99 ? 1.287 14.096 -0.375 1.00 84.94 99 TYR A O 1
ATOM 790 N N . SER A 1 100 ? 1.663 12.714 1.350 1.00 77.06 100 SER A N 1
ATOM 791 C CA . SER A 1 100 ? 1.457 13.722 2.400 1.00 77.06 100 SER A CA 1
ATOM 792 C C . SER A 1 100 ? 2.459 14.888 2.358 1.00 77.06 100 SER A C 1
ATOM 794 O O . SER A 1 100 ? 2.222 15.943 2.943 1.00 77.06 100 SER A O 1
ATOM 796 N N . LEU A 1 101 ? 3.598 14.709 1.680 1.00 74.56 101 LEU A N 1
ATOM 797 C CA . LEU A 1 101 ? 4.677 15.697 1.596 1.00 74.56 101 LEU A CA 1
ATOM 798 C C . LEU A 1 101 ? 4.581 16.584 0.348 1.00 74.56 101 LEU A C 1
ATOM 800 O O . LEU A 1 101 ? 5.364 17.525 0.204 1.00 74.56 101 LEU A O 1
ATOM 804 N N . LYS A 1 102 ? 3.680 16.263 -0.586 1.00 75.44 102 LYS A N 1
ATOM 805 C CA . LYS A 1 102 ? 3.637 16.849 -1.929 1.00 75.44 102 LYS A CA 1
ATOM 806 C C . LYS A 1 102 ? 2.197 17.253 -2.267 1.00 75.44 102 LYS A C 1
ATOM 808 O O . LYS A 1 102 ? 1.443 16.416 -2.752 1.00 75.44 102 LYS A O 1
ATOM 813 N N . PRO A 1 103 ? 1.813 18.531 -2.082 1.00 69.69 103 PRO A N 1
ATOM 814 C CA . PRO A 1 103 ? 0.448 19.002 -2.339 1.00 69.69 103 PRO A CA 1
ATOM 815 C C . PRO A 1 103 ? -0.085 18.736 -3.755 1.00 69.69 103 PRO A C 1
ATOM 817 O O . PRO A 1 103 ? -1.293 18.664 -3.949 1.00 69.69 103 PRO A O 1
ATOM 820 N N . ASP A 1 104 ? 0.779 18.574 -4.758 1.00 75.06 104 ASP A N 1
ATOM 821 C CA . ASP A 1 104 ? 0.332 18.235 -6.115 1.00 75.06 104 ASP A CA 1
ATOM 822 C C . ASP A 1 104 ? -0.061 16.760 -6.259 1.00 75.06 104 ASP A C 1
ATOM 824 O O . ASP A 1 104 ? -1.016 16.457 -6.972 1.00 75.06 104 ASP A O 1
ATOM 828 N N . ALA A 1 105 ? 0.584 15.855 -5.512 1.00 76.56 105 ALA A N 1
ATOM 829 C CA . ALA A 1 105 ? 0.245 14.428 -5.509 1.00 76.56 105 ALA A CA 1
ATOM 830 C C . ALA A 1 105 ? -1.204 14.196 -5.066 1.00 76.56 105 ALA A C 1
ATOM 832 O O . ALA A 1 105 ? -1.924 13.344 -5.574 1.00 76.56 105 ALA A O 1
ATOM 833 N N . LEU A 1 106 ? -1.646 15.034 -4.140 1.00 73.38 106 LEU A N 1
ATOM 834 C CA . LEU A 1 106 ? -2.980 15.051 -3.570 1.00 73.38 106 LEU A CA 1
ATOM 835 C C . LEU A 1 106 ? -4.066 15.348 -4.618 1.00 73.38 106 LEU A C 1
ATOM 837 O O . LEU A 1 106 ? -5.088 14.664 -4.670 1.00 73.38 106 LEU A O 1
ATOM 841 N N . LYS A 1 107 ? -3.814 16.304 -5.522 1.00 73.50 107 LYS A N 1
ATOM 842 C CA . LYS A 1 107 ? -4.711 16.600 -6.653 1.00 73.50 107 LYS A CA 1
ATOM 843 C C . LYS A 1 107 ? -4.764 15.437 -7.642 1.00 73.50 107 LYS A C 1
ATOM 845 O O . LYS A 1 107 ? -5.822 15.158 -8.203 1.00 73.50 107 LYS A O 1
ATOM 850 N N . VAL A 1 108 ? -3.629 14.772 -7.863 1.00 78.38 108 VAL A N 1
ATOM 851 C CA . VAL A 1 108 ? -3.555 13.583 -8.720 1.00 78.38 108 VAL A CA 1
ATOM 852 C C . VAL A 1 108 ? -4.366 12.442 -8.107 1.00 78.38 108 VAL A C 1
ATOM 854 O O . VAL A 1 108 ? -5.155 11.844 -8.826 1.00 78.38 108 VAL A O 1
ATOM 857 N N . ILE A 1 109 ? -4.263 12.190 -6.796 1.00 82.06 109 ILE A N 1
ATOM 858 C CA . ILE A 1 109 ? -5.044 11.157 -6.088 1.00 82.06 109 ILE A CA 1
ATOM 859 C C . ILE A 1 109 ? -6.548 11.393 -6.240 1.00 82.06 109 ILE A C 1
ATOM 861 O O . ILE A 1 109 ? -7.258 10.479 -6.651 1.00 82.06 109 ILE A O 1
ATOM 865 N N . ALA A 1 110 ? -7.025 12.615 -5.978 1.00 76.94 110 ALA A N 1
ATOM 866 C CA . ALA A 1 110 ? -8.449 12.943 -6.086 1.00 76.94 110 ALA A CA 1
ATOM 867 C C . ALA A 1 110 ? -9.004 12.705 -7.506 1.00 76.94 110 ALA A C 1
ATOM 869 O O . ALA A 1 110 ? -10.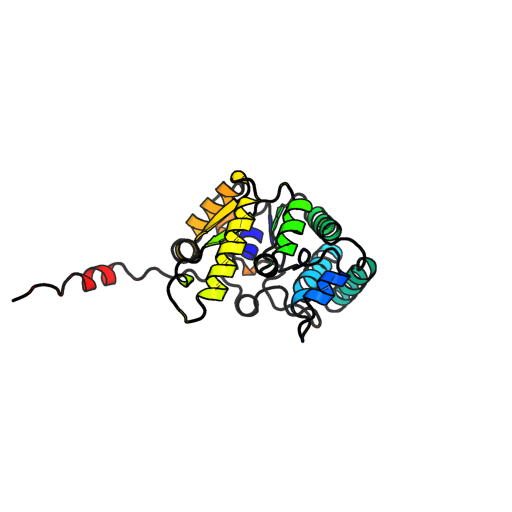145 12.281 -7.673 1.00 76.94 110 ALA A O 1
ATOM 870 N N . ARG A 1 111 ? -8.185 12.936 -8.544 1.00 77.69 111 ARG A N 1
ATOM 871 C CA . ARG A 1 111 ? -8.551 12.678 -9.949 1.00 77.69 111 ARG A CA 1
ATOM 872 C C . ARG A 1 111 ? -8.433 11.206 -10.339 1.00 77.69 111 ARG A C 1
ATOM 874 O O . ARG A 1 111 ? -9.276 10.702 -11.071 1.00 77.69 111 ARG A O 1
ATOM 881 N N . ALA A 1 112 ? -7.369 10.544 -9.896 1.00 79.12 112 ALA A N 1
ATOM 882 C CA . ALA A 1 112 ? -7.050 9.160 -10.232 1.00 79.12 112 ALA A CA 1
ATOM 883 C C . ALA A 1 112 ? -8.019 8.173 -9.577 1.00 79.12 112 ALA A C 1
ATOM 885 O O . ALA A 1 112 ? -8.355 7.146 -10.163 1.00 79.12 112 ALA A O 1
ATOM 886 N N . CYS A 1 113 ? -8.450 8.490 -8.356 1.00 82.06 113 CYS A N 1
ATOM 887 C CA . CYS A 1 113 ? -9.144 7.571 -7.471 1.00 82.06 113 CYS A CA 1
ATOM 888 C C . CYS A 1 113 ? -10.336 8.259 -6.778 1.00 82.06 113 CYS A C 1
ATOM 890 O O . CYS A 1 113 ? -10.334 8.382 -5.554 1.00 82.06 113 CYS A O 1
ATOM 892 N N . PRO A 1 114 ? -11.380 8.680 -7.517 1.00 80.19 114 PRO A N 1
ATOM 893 C CA . PRO A 1 114 ? -12.504 9.435 -6.948 1.00 80.19 114 PRO A CA 1
ATOM 894 C C . PRO A 1 114 ? -13.343 8.645 -5.926 1.00 80.19 114 PRO A C 1
ATOM 896 O O . PRO A 1 114 ? -14.126 9.233 -5.189 1.00 80.19 114 PRO A O 1
ATOM 899 N N . GLY A 1 115 ? -13.207 7.316 -5.889 1.00 84.06 115 GLY A N 1
ATOM 900 C CA . GLY A 1 115 ? -13.865 6.433 -4.919 1.00 84.06 115 GLY A CA 1
ATOM 901 C C . GLY A 1 115 ? -12.923 5.843 -3.868 1.00 84.06 115 GLY A C 1
ATOM 902 O O . GLY A 1 115 ? -13.278 4.846 -3.242 1.00 84.06 115 GLY A O 1
ATOM 903 N N . ALA A 1 116 ? -11.697 6.358 -3.725 1.00 86.31 116 ALA A N 1
ATOM 904 C CA . ALA A 1 116 ? -10.764 5.831 -2.735 1.00 86.31 116 ALA A CA 1
ATOM 905 C C . ALA A 1 116 ? -11.102 6.318 -1.326 1.00 86.31 116 ALA A C 1
ATOM 907 O O . ALA A 1 116 ? -11.336 7.501 -1.106 1.00 86.31 116 ALA A O 1
ATOM 908 N N . SER A 1 117 ? -11.029 5.404 -0.362 1.00 90.88 117 SER A N 1
ATOM 909 C CA . SER A 1 117 ? -10.959 5.768 1.049 1.00 90.88 117 SER A CA 1
ATOM 910 C C . SER A 1 117 ? -9.531 6.188 1.404 1.00 90.88 117 SER A C 1
ATOM 912 O O . SER A 1 117 ? -8.569 5.502 1.049 1.00 90.88 117 SER A O 1
ATOM 914 N N . VAL A 1 118 ? -9.388 7.285 2.136 1.00 90.12 118 VAL A N 1
ATOM 915 C CA . VAL A 1 118 ? -8.118 7.810 2.631 1.00 90.12 118 VAL A CA 1
ATOM 916 C C . VAL A 1 118 ? -8.061 7.616 4.141 1.00 90.12 118 VAL A C 1
ATOM 918 O O . VAL A 1 118 ? -8.949 8.054 4.868 1.00 90.12 118 VAL A O 1
ATOM 921 N N . VAL A 1 119 ? -6.994 6.980 4.625 1.00 91.25 119 VAL A N 1
ATOM 922 C CA . VAL A 1 119 ? -6.757 6.815 6.063 1.00 91.25 119 VAL A CA 1
ATOM 923 C C . VAL A 1 119 ? -5.807 7.903 6.548 1.00 91.25 119 VAL A C 1
ATOM 925 O O . VAL A 1 119 ? -4.656 7.972 6.112 1.00 91.25 119 VAL A O 1
ATOM 928 N N . ARG A 1 120 ? -6.275 8.749 7.464 1.00 89.31 120 ARG A N 1
ATOM 929 C CA . ARG A 1 120 ? -5.481 9.794 8.108 1.00 89.31 120 ARG A CA 1
ATOM 930 C C . ARG A 1 120 ? -4.908 9.278 9.419 1.00 89.31 120 ARG A C 1
ATOM 932 O O . ARG A 1 120 ? -5.643 8.940 10.342 1.00 89.31 120 ARG A O 1
ATOM 939 N N . LEU A 1 121 ? -3.583 9.257 9.509 1.00 88.38 121 LEU A N 1
ATOM 940 C CA . LEU A 1 121 ? -2.886 8.963 10.758 1.00 88.38 121 LEU A CA 1
ATOM 941 C C . LEU A 1 121 ? -2.794 10.239 11.598 1.00 88.38 121 LEU A C 1
ATOM 943 O O . LEU A 1 121 ? -2.263 11.247 11.130 1.00 88.38 121 LEU A O 1
ATOM 947 N N . ILE A 1 122 ? -3.320 10.189 12.819 1.00 85.62 122 ILE A N 1
ATOM 948 C CA . ILE A 1 122 ? -3.307 11.295 13.778 1.00 85.62 122 ILE A CA 1
ATOM 949 C C . ILE A 1 122 ? -2.301 10.966 14.876 1.00 85.62 122 ILE A C 1
ATOM 951 O O . ILE A 1 122 ? -2.443 9.965 15.577 1.00 85.62 122 ILE A O 1
ATOM 955 N N . ASP A 1 123 ? -1.302 11.826 15.019 1.00 78.12 123 ASP A N 1
ATOM 956 C CA . ASP A 1 123 ? -0.277 11.749 16.054 1.00 78.12 123 ASP A CA 1
ATOM 957 C C . ASP A 1 123 ? -0.386 12.996 16.947 1.00 78.12 123 ASP A C 1
ATOM 959 O O . ASP A 1 123 ? -0.181 14.123 16.489 1.00 78.12 123 ASP A O 1
ATOM 963 N N . THR A 1 124 ? -0.794 12.787 18.198 1.00 63.97 124 THR A N 1
ATOM 964 C CA . THR A 1 124 ? -1.031 13.819 19.217 1.00 63.97 124 THR A CA 1
ATOM 965 C C . THR A 1 124 ? 0.258 14.279 19.905 1.00 63.97 124 THR A C 1
ATOM 967 O O . THR A 1 124 ? 0.306 15.414 20.383 1.00 63.97 124 THR A O 1
ATOM 970 N N . ASP A 1 125 ? 1.333 13.485 19.873 1.00 50.25 125 ASP A N 1
ATOM 971 C CA . ASP A 1 125 ? 2.594 13.795 20.564 1.00 50.25 125 ASP A CA 1
ATOM 972 C C . ASP A 1 125 ? 3.461 14.813 19.800 1.00 50.25 125 ASP A C 1
ATOM 974 O O . ASP A 1 125 ? 4.264 15.547 20.385 1.00 50.25 125 ASP A O 1
ATOM 978 N N . ASN A 1 126 ? 3.239 14.965 18.491 1.00 45.38 126 ASN A N 1
ATOM 979 C CA . ASN A 1 126 ? 3.918 15.972 17.670 1.00 45.38 126 ASN A CA 1
ATOM 980 C C . ASN A 1 126 ? 3.327 17.393 17.778 1.00 45.38 126 ASN A C 1
ATOM 982 O O . ASN A 1 126 ? 3.863 18.326 17.176 1.00 45.38 126 ASN A O 1
ATOM 986 N N . ALA A 1 127 ? 2.271 17.600 18.572 1.00 40.56 127 ALA A N 1
ATOM 987 C CA . ALA A 1 127 ? 1.789 18.946 18.892 1.00 40.56 127 ALA A CA 1
ATOM 988 C C . ALA A 1 127 ? 2.678 19.669 19.929 1.00 40.56 127 ALA A C 1
ATOM 990 O O . ALA A 1 127 ? 2.593 20.891 20.058 1.00 40.56 127 ALA A O 1
ATOM 991 N N . GLY A 1 128 ? 3.535 18.938 20.662 1.00 36.81 128 GLY A N 1
ATOM 992 C CA . GLY A 1 128 ? 4.185 19.447 21.876 1.00 36.81 128 GLY A CA 1
ATOM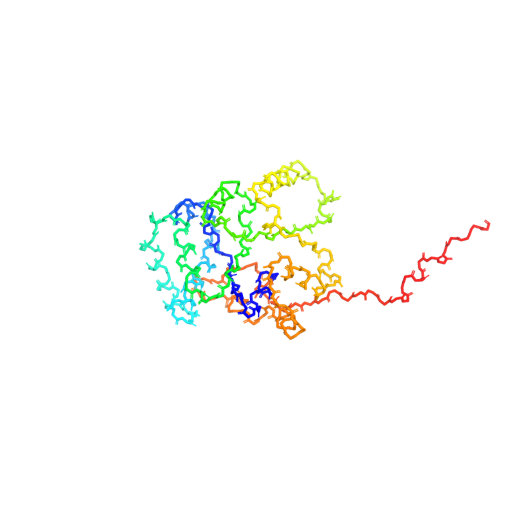 993 C C . GLY A 1 128 ? 5.710 19.603 21.866 1.00 36.81 128 GLY A C 1
ATOM 994 O O . GLY A 1 128 ? 6.230 20.299 22.737 1.00 36.81 128 GLY A O 1
ATOM 995 N N . ALA A 1 129 ? 6.463 19.010 20.932 1.00 38.84 129 ALA A N 1
ATOM 996 C CA . ALA A 1 129 ? 7.924 18.967 21.068 1.00 38.84 129 ALA A CA 1
ATOM 997 C C . ALA A 1 129 ? 8.695 19.159 19.753 1.00 38.84 129 ALA A C 1
ATOM 999 O O . ALA A 1 129 ? 8.942 18.218 19.009 1.00 38.84 129 ALA A O 1
ATOM 1000 N N . SER A 1 130 ? 9.159 20.395 19.530 1.00 37.59 130 SER A N 1
ATOM 1001 C CA . SER A 1 130 ? 10.502 20.764 19.035 1.00 37.59 130 SER A CA 1
ATOM 1002 C C . SER A 1 130 ? 10.458 22.004 18.132 1.00 37.59 130 SER A C 1
ATOM 1004 O O . SER A 1 130 ? 9.466 22.309 17.478 1.00 37.59 130 SER A O 1
ATOM 1006 N N . ARG A 1 131 ? 11.572 22.742 18.109 1.00 38.09 131 ARG A N 1
ATOM 1007 C CA . ARG A 1 131 ? 11.819 24.097 17.569 1.00 38.09 131 ARG A CA 1
ATOM 1008 C C . ARG A 1 131 ? 11.604 24.280 16.043 1.00 38.09 131 ARG A C 1
ATOM 1010 O O . ARG A 1 131 ? 12.112 25.235 15.467 1.00 38.09 131 ARG A O 1
ATOM 1017 N N . ALA A 1 132 ? 10.825 23.412 15.393 1.00 45.81 132 ALA A N 1
ATOM 1018 C CA . ALA A 1 132 ? 10.426 23.439 13.979 1.00 45.81 132 ALA A CA 1
ATOM 1019 C C . ALA A 1 132 ? 8.927 23.772 13.768 1.00 45.81 132 ALA A C 1
ATOM 1021 O O . ALA A 1 132 ? 8.355 23.451 12.722 1.00 45.81 132 ALA A O 1
ATOM 1022 N N . ALA A 1 133 ? 8.290 24.425 14.750 1.00 50.03 133 ALA A N 1
ATOM 1023 C CA . ALA A 1 133 ? 6.847 24.689 14.797 1.00 50.03 133 ALA A CA 1
ATOM 1024 C C . ALA A 1 133 ? 6.271 25.281 13.494 1.00 50.03 133 ALA A C 1
ATOM 1026 O O . ALA A 1 133 ? 5.203 24.877 13.056 1.00 5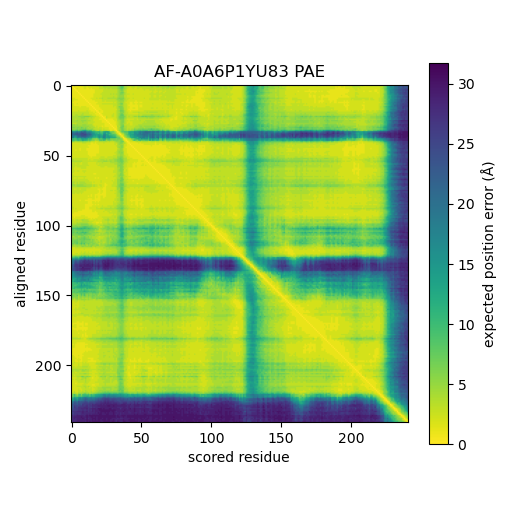0.03 133 ALA A O 1
ATOM 1027 N N . GLY A 1 134 ? 6.994 26.166 12.799 1.00 49.19 134 GLY A N 1
ATOM 1028 C CA . GLY A 1 134 ? 6.489 26.791 11.569 1.00 49.19 134 GLY A CA 1
ATOM 1029 C C . GLY A 1 134 ? 6.323 25.839 10.374 1.00 49.19 134 GLY A C 1
ATOM 1030 O O . GLY A 1 134 ? 5.362 25.967 9.616 1.00 49.19 134 GLY A O 1
ATOM 1031 N N . ALA A 1 135 ? 7.237 24.882 10.183 1.00 52.12 135 ALA A N 1
ATOM 1032 C CA . ALA A 1 135 ? 7.180 23.943 9.058 1.00 52.12 135 ALA A CA 1
ATOM 1033 C C .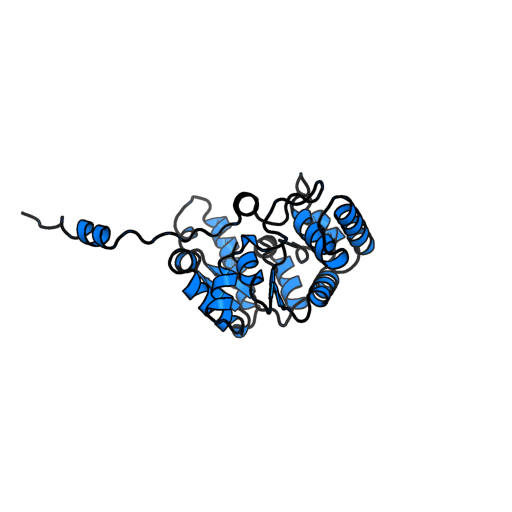 ALA A 1 135 ? 6.218 22.779 9.339 1.00 52.12 135 ALA A C 1
ATOM 1035 O O . ALA A 1 135 ? 5.462 22.383 8.452 1.00 52.12 135 ALA A O 1
ATOM 1036 N N . ALA A 1 136 ? 6.199 22.284 10.581 1.00 52.47 136 ALA A N 1
ATOM 1037 C CA . ALA A 1 136 ? 5.253 21.265 11.029 1.00 52.47 136 ALA A CA 1
ATOM 1038 C C . ALA A 1 136 ? 3.804 21.782 10.987 1.00 52.47 136 ALA A C 1
ATOM 1040 O O . ALA A 1 136 ? 2.938 21.112 10.430 1.00 52.47 136 ALA A O 1
ATOM 1041 N N . GLN A 1 137 ? 3.555 23.017 11.444 1.00 54.88 137 GLN A N 1
ATOM 1042 C CA . GLN A 1 137 ? 2.229 23.639 11.383 1.00 54.88 137 GLN A CA 1
ATOM 1043 C C . GLN A 1 137 ? 1.757 23.855 9.937 1.00 54.88 137 GLN A C 1
ATOM 1045 O O . GLN A 1 137 ? 0.611 23.553 9.614 1.00 54.88 137 GLN A O 1
ATOM 1050 N N . LYS A 1 138 ? 2.634 24.333 9.037 1.00 57.56 138 LYS A N 1
ATOM 1051 C CA . LYS A 1 138 ? 2.311 24.481 7.603 1.00 57.56 138 LYS A CA 1
ATOM 1052 C C . LYS A 1 138 ? 2.008 23.137 6.940 1.00 57.56 138 LYS A C 1
ATOM 1054 O O . LYS A 1 138 ? 1.088 23.057 6.132 1.00 57.56 138 LYS A O 1
ATOM 1059 N N . LYS A 1 139 ? 2.756 22.088 7.293 1.00 62.41 139 LYS A N 1
ATOM 1060 C CA . LYS A 1 139 ? 2.515 20.720 6.821 1.00 62.41 139 LYS A CA 1
ATOM 1061 C C . LYS A 1 139 ? 1.162 20.197 7.311 1.00 62.41 139 LYS A C 1
ATOM 1063 O O . LYS A 1 139 ? 0.400 19.668 6.509 1.00 62.41 139 LYS A O 1
ATOM 1068 N N . GLN A 1 140 ? 0.834 20.411 8.585 1.00 63.41 140 GLN A N 1
ATOM 1069 C CA . GLN A 1 140 ? -0.454 20.022 9.158 1.00 63.41 140 GLN A CA 1
ATOM 1070 C C . GLN A 1 140 ? -1.624 20.788 8.523 1.00 63.41 140 GLN A C 1
ATOM 1072 O O . GLN A 1 140 ? -2.644 20.186 8.206 1.00 63.41 140 GLN A O 1
ATOM 1077 N N . ALA A 1 141 ? -1.467 22.091 8.270 1.00 63.53 141 ALA A N 1
ATOM 1078 C CA . ALA A 1 141 ? -2.480 22.908 7.601 1.00 63.53 141 ALA A CA 1
ATOM 1079 C C . ALA A 1 141 ? -2.709 22.475 6.142 1.00 63.53 141 ALA A C 1
ATOM 1081 O O . ALA A 1 141 ? -3.854 22.355 5.713 1.00 63.53 141 ALA A O 1
ATOM 1082 N N . ALA A 1 142 ? -1.638 22.182 5.393 1.00 66.50 142 ALA A N 1
ATOM 1083 C CA . ALA A 1 142 ? -1.740 21.671 4.025 1.00 66.50 142 ALA A CA 1
ATOM 1084 C C . ALA A 1 142 ? -2.420 20.293 3.969 1.00 66.50 142 ALA A C 1
ATOM 1086 O O . ALA A 1 142 ? -3.202 20.031 3.059 1.00 66.50 142 ALA A O 1
ATOM 1087 N N . LEU A 1 143 ? -2.155 19.431 4.957 1.00 71.19 143 LEU A N 1
ATOM 1088 C CA . LEU A 1 143 ? -2.836 18.145 5.093 1.00 71.19 143 LEU A CA 1
ATOM 1089 C C . LEU A 1 143 ? -4.307 18.315 5.475 1.00 71.19 143 LEU A C 1
ATOM 1091 O O . LEU A 1 143 ? -5.152 17.673 4.864 1.00 71.19 143 LEU A O 1
ATOM 1095 N N . SER A 1 144 ? -4.638 19.198 6.420 1.00 71.69 144 SER A N 1
ATOM 1096 C CA . SER A 1 144 ? -6.033 19.486 6.784 1.00 71.69 144 SER A CA 1
ATOM 1097 C C . SER A 1 144 ? -6.840 19.958 5.574 1.00 71.69 144 SER A C 1
ATOM 1099 O O . SER A 1 144 ? -7.861 19.355 5.254 1.00 71.69 144 SER A O 1
ATOM 1101 N N . ALA A 1 145 ? -6.319 20.946 4.838 1.00 70.75 145 ALA A N 1
ATOM 1102 C CA . ALA A 1 145 ? -6.946 21.459 3.621 1.00 70.75 145 ALA A CA 1
ATOM 1103 C C . ALA A 1 145 ? -7.101 20.383 2.532 1.00 70.75 145 ALA A C 1
ATOM 1105 O O . ALA A 1 145 ? -8.015 20.451 1.718 1.00 70.75 145 ALA A O 1
ATOM 1106 N N . PHE A 1 146 ? -6.225 19.376 2.505 1.00 73.06 146 PHE A N 1
ATOM 1107 C CA . PHE A 1 146 ? -6.367 18.235 1.608 1.00 73.06 146 PHE A CA 1
ATOM 1108 C C . PHE A 1 146 ? -7.509 17.309 2.009 1.00 73.06 146 PHE A C 1
ATOM 1110 O O . PHE A 1 146 ? -8.293 16.925 1.147 1.00 73.06 146 PHE A O 1
ATOM 1117 N N . PHE A 1 147 ? -7.623 16.953 3.287 1.00 74.12 147 PHE A N 1
ATOM 1118 C CA . PHE A 1 147 ? -8.716 16.092 3.741 1.00 74.12 147 PHE A CA 1
ATOM 1119 C C . PHE A 1 147 ? -10.082 16.749 3.520 1.00 74.12 147 PHE A C 1
ATOM 1121 O O . PHE A 1 147 ? -11.039 16.049 3.219 1.00 74.12 147 PHE A O 1
ATOM 1128 N N . GLU A 1 148 ? -10.152 18.082 3.551 1.00 74.94 148 GLU A N 1
ATOM 1129 C CA . GLU A 1 148 ? -11.346 18.850 3.169 1.00 74.94 148 GLU A CA 1
ATOM 1130 C C . GLU A 1 148 ? -11.719 18.722 1.678 1.00 74.94 148 GLU A C 1
ATOM 1132 O O . GLU A 1 148 ? -12.852 19.020 1.309 1.00 74.94 148 GLU A O 1
ATOM 1137 N N . THR A 1 149 ? -10.810 18.259 0.807 1.00 74.31 149 THR A N 1
ATOM 1138 C CA . THR A 1 149 ? -11.126 17.982 -0.609 1.00 74.31 149 THR A CA 1
ATOM 1139 C C . THR A 1 149 ? -11.790 16.625 -0.840 1.00 74.31 149 THR A C 1
ATOM 1141 O O . THR A 1 149 ? -12.272 16.378 -1.946 1.00 74.31 149 THR A O 1
ATOM 1144 N N . PHE A 1 150 ? -11.821 15.755 0.174 1.00 75.75 150 PHE A N 1
ATOM 1145 C CA . PHE A 1 150 ? -12.485 14.455 0.103 1.00 75.75 150 PHE A CA 1
ATOM 1146 C C . PHE A 1 150 ? -13.865 14.552 0.751 1.00 75.75 150 PHE A C 1
ATOM 1148 O O . PHE A 1 150 ? -14.021 15.238 1.764 1.00 75.75 150 PHE A O 1
ATOM 1155 N N . PRO A 1 151 ? -14.869 13.842 0.213 1.00 81.06 151 PRO A N 1
ATOM 1156 C CA . PRO A 1 151 ? -16.104 13.601 0.940 1.00 81.06 151 PRO A CA 1
ATOM 1157 C C . PRO A 1 151 ? -15.799 13.004 2.318 1.00 81.06 151 PRO A C 1
ATOM 1159 O O . PRO A 1 151 ? -14.919 12.148 2.446 1.00 81.06 151 PRO A O 1
ATOM 1162 N N . ALA A 1 152 ? -16.518 13.446 3.350 1.00 81.00 152 ALA A N 1
ATOM 1163 C CA . ALA A 1 152 ? -16.258 13.024 4.725 1.00 81.00 152 ALA A CA 1
ATOM 1164 C C . ALA A 1 152 ? -16.365 11.497 4.890 1.00 81.00 152 ALA A C 1
ATOM 1166 O O . ALA A 1 152 ? -15.606 10.909 5.654 1.00 81.00 152 ALA A O 1
ATOM 1167 N N . GLU A 1 153 ? -17.243 10.843 4.122 1.00 84.69 153 GLU A N 1
ATOM 1168 C CA . GLU A 1 153 ? -17.394 9.386 4.096 1.00 84.69 153 GLU A CA 1
ATOM 1169 C C . GLU A 1 153 ? -16.176 8.631 3.537 1.00 84.69 153 GLU A C 1
ATOM 1171 O O . GLU A 1 153 ? -16.043 7.428 3.753 1.00 84.69 153 GLU A O 1
ATOM 1176 N N . GLN A 1 154 ? -15.278 9.313 2.822 1.00 86.75 154 GLN A N 1
ATOM 1177 C CA . GLN A 1 154 ? -14.061 8.717 2.273 1.00 86.75 154 GLN A CA 1
ATOM 1178 C C . GLN A 1 154 ? -12.862 8.861 3.210 1.00 86.75 154 GLN A C 1
ATOM 1180 O O . GLN A 1 154 ? -11.827 8.255 2.944 1.00 86.75 154 GLN A O 1
ATOM 1185 N N . VAL A 1 155 ? -12.961 9.627 4.298 1.00 89.19 155 VAL A N 1
ATOM 1186 C CA . VAL A 1 155 ? -11.838 9.869 5.210 1.00 89.19 155 VAL A CA 1
ATOM 1187 C C . VAL A 1 155 ? -12.035 9.087 6.505 1.00 89.19 155 VAL A C 1
ATOM 1189 O O . VAL A 1 155 ? -12.990 9.309 7.242 1.00 89.19 155 VAL A O 1
ATOM 1192 N N . ALA A 1 156 ? -11.097 8.191 6.808 1.00 92.06 156 ALA A N 1
ATOM 1193 C CA . ALA A 1 156 ? -11.065 7.442 8.058 1.00 92.06 156 ALA A CA 1
ATOM 1194 C C . ALA A 1 156 ? -9.884 7.894 8.924 1.00 92.06 156 ALA A C 1
ATOM 1196 O O . ALA A 1 156 ? -8.735 7.871 8.483 1.00 92.06 156 ALA A O 1
ATOM 1197 N N . ASP A 1 157 ? -10.154 8.254 10.174 1.00 91.38 157 ASP A N 1
ATOM 1198 C CA . ASP A 1 157 ? -9.123 8.660 11.127 1.00 91.38 157 ASP A CA 1
ATOM 1199 C C . ASP A 1 157 ? -8.610 7.475 11.946 1.00 91.38 157 ASP A C 1
ATOM 1201 O O . ASP A 1 157 ? -9.382 6.666 12.464 1.00 91.38 157 ASP A O 1
ATOM 1205 N N . LEU A 1 158 ? -7.291 7.407 12.124 1.00 91.94 158 LEU A N 1
ATOM 1206 C CA . LEU A 1 158 ? -6.634 6.470 13.026 1.00 91.94 158 LEU A CA 1
ATOM 1207 C C . LEU A 1 158 ? -5.650 7.226 13.920 1.00 91.94 158 LEU A C 1
ATOM 1209 O O . LEU A 1 158 ? -4.644 7.752 13.450 1.00 91.94 158 LEU A O 1
ATOM 1213 N N . SER A 1 159 ? -5.933 7.255 15.223 1.00 91.12 159 SER A N 1
ATOM 1214 C CA . SER A 1 159 ? -4.997 7.757 16.234 1.00 91.12 159 SER A CA 1
ATOM 1215 C C . SER A 1 159 ? -3.876 6.743 16.451 1.00 91.12 159 SER A C 1
ATOM 1217 O O . SER A 1 159 ? -4.142 5.576 16.747 1.00 91.12 159 SER A O 1
ATOM 1219 N N . VAL A 1 160 ? -2.629 7.189 16.298 1.00 88.50 160 VAL A N 1
ATOM 1220 C CA . VAL A 1 160 ? -1.435 6.361 16.517 1.00 88.50 160 VAL A CA 1
ATOM 1221 C C . VAL A 1 160 ? -1.342 5.949 17.986 1.00 88.50 160 VAL A C 1
ATOM 1223 O O . VAL A 1 160 ? -1.173 4.770 18.270 1.00 88.50 160 VAL A O 1
ATOM 1226 N N . GLU A 1 161 ? -1.580 6.877 18.912 1.00 87.38 161 GLU A N 1
ATOM 1227 C CA . GLU A 1 161 ? -1.627 6.611 20.356 1.00 87.38 161 GLU A CA 1
ATOM 1228 C C . GLU A 1 161 ? -2.671 5.532 20.705 1.00 87.38 161 GLU A C 1
ATOM 1230 O O . GLU A 1 161 ? -2.369 4.531 21.360 1.00 87.38 161 GLU A O 1
ATOM 1235 N N . ALA A 1 162 ? -3.902 5.670 20.197 1.00 89.19 162 ALA A N 1
ATOM 1236 C CA . ALA A 1 162 ? -4.953 4.676 20.423 1.00 89.19 162 ALA A CA 1
ATOM 1237 C C . ALA A 1 162 ? -4.626 3.322 19.770 1.00 89.19 162 ALA A C 1
ATOM 1239 O O . ALA A 1 162 ? -5.015 2.267 20.278 1.00 89.19 162 ALA A O 1
ATOM 1240 N N . PHE A 1 163 ? -3.933 3.333 18.632 1.00 91.31 163 PHE A N 1
ATOM 1241 C CA . PHE A 1 163 ? -3.463 2.123 17.972 1.00 91.31 163 PHE A CA 1
ATOM 1242 C C . PHE A 1 163 ? -2.374 1.413 18.783 1.00 91.31 163 PHE A C 1
ATOM 1244 O O . PHE A 1 163 ? -2.406 0.191 18.884 1.00 91.31 163 PHE A O 1
ATOM 1251 N N . GLU A 1 164 ? -1.454 2.140 19.410 1.00 88.06 164 GLU A N 1
ATOM 1252 C CA . GLU A 1 164 ? -0.423 1.544 20.262 1.00 88.06 164 GLU A CA 1
ATOM 1253 C C . GLU A 1 164 ? -1.000 0.904 21.529 1.00 88.06 164 GLU A C 1
ATOM 1255 O O . GLU A 1 164 ? -0.562 -0.179 21.921 1.00 88.06 164 GLU A O 1
ATOM 1260 N N . LEU A 1 165 ? -1.990 1.554 22.152 1.00 89.12 165 LEU A N 1
ATOM 1261 C CA . LEU A 1 165 ? -2.628 1.077 23.382 1.00 89.12 165 LEU A CA 1
ATOM 1262 C C . LEU A 1 165 ? -3.609 -0.077 23.136 1.00 89.12 165 LEU A C 1
ATOM 1264 O O . LEU A 1 165 ? -3.696 -1.006 23.938 1.00 89.12 165 LEU A O 1
ATOM 1268 N N . ALA A 1 166 ? -4.378 -0.014 22.047 1.00 92.12 166 ALA A N 1
ATOM 1269 C CA . ALA A 1 166 ? -5.453 -0.960 21.759 1.00 92.12 166 ALA A CA 1
ATOM 1270 C C . ALA A 1 166 ? -5.521 -1.313 20.258 1.00 92.12 166 ALA A C 1
ATOM 1272 O O . ALA A 1 166 ? -6.534 -1.043 19.600 1.00 92.12 166 ALA A O 1
ATOM 1273 N N . PRO A 1 167 ? -4.482 -1.962 19.694 1.00 93.31 167 PRO A N 1
ATOM 1274 C CA . PRO A 1 167 ? -4.330 -2.142 18.247 1.00 93.31 167 PRO A CA 1
ATOM 1275 C C . PRO A 1 167 ? -5.504 -2.885 17.613 1.00 93.31 167 PRO A C 1
ATOM 1277 O O . PRO A 1 167 ? -6.053 -2.428 16.614 1.00 93.31 167 PRO A O 1
ATOM 1280 N N . ARG A 1 168 ? -5.967 -3.981 18.227 1.00 94.81 168 ARG A N 1
ATOM 1281 C CA . ARG A 1 168 ? -7.101 -4.769 17.712 1.00 94.81 168 ARG A CA 1
ATOM 1282 C C . ARG A 1 168 ? -8.394 -3.962 17.646 1.00 94.81 168 ARG A C 1
ATOM 1284 O O . ARG A 1 168 ? -9.120 -4.026 16.659 1.00 94.81 168 ARG A O 1
ATOM 1291 N N . MET A 1 169 ? -8.683 -3.191 18.694 1.00 94.25 169 MET A N 1
ATOM 1292 C CA . MET A 1 169 ? -9.879 -2.350 18.744 1.00 94.25 169 MET A CA 1
ATOM 1293 C C . MET A 1 169 ? -9.802 -1.238 17.695 1.00 94.25 169 MET A C 1
ATOM 1295 O O . MET A 1 169 ? -10.789 -0.966 17.012 1.00 94.25 169 MET A O 1
ATOM 1299 N N . THR A 1 170 ? -8.632 -0.623 17.539 1.00 95.06 170 THR A N 1
ATOM 1300 C CA . THR A 1 170 ? -8.409 0.440 16.557 1.00 95.06 170 THR A CA 1
ATOM 1301 C C . THR A 1 170 ? -8.487 -0.087 15.121 1.00 95.06 170 THR A C 1
ATOM 1303 O O . THR A 1 170 ? -9.153 0.528 14.290 1.00 95.06 170 THR A O 1
ATOM 1306 N N . LEU A 1 171 ? -7.920 -1.263 14.831 1.00 95.94 171 LEU A N 1
ATOM 1307 C CA . LEU A 1 171 ? -8.053 -1.923 13.525 1.00 95.94 171 LEU A CA 1
ATOM 1308 C C . LEU A 1 171 ? -9.498 -2.319 13.215 1.00 95.94 171 LEU A C 1
ATOM 1310 O O . LEU A 1 171 ? -9.933 -2.143 12.079 1.00 95.94 171 LEU A O 1
ATOM 1314 N N . ARG A 1 172 ? -10.270 -2.782 14.208 1.00 96.94 172 ARG A N 1
ATOM 1315 C CA . ARG A 1 172 ? -11.699 -3.074 14.016 1.00 96.94 172 ARG A CA 1
ATOM 1316 C C . ARG A 1 172 ? -12.475 -1.821 13.617 1.00 96.94 172 ARG A C 1
ATOM 1318 O O . ARG A 1 172 ? -13.219 -1.857 12.642 1.00 96.94 172 ARG A O 1
ATOM 1325 N N . LYS A 1 173 ? -12.270 -0.711 14.337 1.00 95.88 173 LYS A N 1
ATOM 1326 C CA . LYS A 1 173 ? -12.891 0.584 14.011 1.00 95.88 173 LYS A CA 1
ATOM 1327 C C . LYS A 1 173 ? -12.516 1.043 12.605 1.00 95.88 173 LYS A C 1
ATOM 1329 O O . LYS A 1 173 ? -13.384 1.495 11.864 1.00 95.88 173 LYS A O 1
ATOM 1334 N N . LEU A 1 174 ? -11.246 0.882 12.230 1.00 96.12 174 LEU A N 1
ATOM 1335 C CA . LEU A 1 174 ? -10.785 1.212 10.888 1.00 96.12 174 LEU A CA 1
ATOM 1336 C C . LEU A 1 174 ? -11.471 0.348 9.822 1.00 96.12 174 LEU A C 1
ATOM 1338 O O . LEU A 1 174 ? -11.912 0.885 8.814 1.00 96.12 174 LEU A O 1
ATOM 1342 N N . CYS A 1 175 ? -11.617 -0.960 10.041 1.00 96.81 175 CYS A N 1
ATOM 1343 C CA . CYS A 1 175 ? -12.330 -1.825 9.099 1.00 96.81 175 CYS A CA 1
ATOM 1344 C C . CYS A 1 175 ? -13.791 -1.399 8.931 1.00 96.81 175 CYS A C 1
ATOM 1346 O O . CYS A 1 175 ? -14.259 -1.300 7.803 1.00 96.81 175 CYS A O 1
ATOM 1348 N N . THR A 1 176 ? -14.483 -1.054 10.021 1.00 96.12 176 THR A N 1
ATOM 1349 C CA . THR A 1 176 ? -15.842 -0.496 9.949 1.00 96.12 176 THR A CA 1
ATOM 1350 C C . THR A 1 176 ? -15.886 0.795 9.131 1.00 96.12 176 THR A C 1
ATOM 1352 O O . THR A 1 176 ? -16.736 0.923 8.257 1.00 96.12 176 THR A O 1
ATOM 1355 N N . ALA A 1 177 ? -14.958 1.728 9.361 1.00 95.06 177 ALA A N 1
ATOM 1356 C CA . ALA A 1 177 ? -14.894 2.985 8.609 1.00 95.06 177 ALA A CA 1
ATOM 1357 C C . ALA A 1 177 ? -14.596 2.777 7.112 1.00 95.06 177 ALA A C 1
ATOM 1359 O O . ALA A 1 177 ? -15.008 3.578 6.281 1.00 95.06 177 ALA A O 1
ATOM 1360 N N . LEU A 1 178 ? -13.889 1.700 6.766 1.00 94.81 178 LEU A N 1
ATOM 1361 C CA . LEU A 1 178 ? -13.558 1.335 5.389 1.00 94.81 178 LEU A CA 1
ATOM 1362 C C . LEU A 1 178 ? -14.595 0.408 4.733 1.00 94.81 178 LEU A C 1
ATOM 1364 O O . LEU A 1 178 ? -14.363 -0.031 3.603 1.00 94.81 178 LEU A O 1
ATOM 1368 N N . ASP A 1 179 ? -15.703 0.105 5.413 1.00 95.25 179 ASP A N 1
ATOM 1369 C CA . ASP A 1 179 ? -16.713 -0.867 4.976 1.00 95.25 179 ASP A CA 1
ATOM 1370 C C . ASP A 1 179 ? -16.097 -2.246 4.656 1.00 95.25 179 ASP A C 1
ATOM 1372 O O . ASP A 1 179 ? -16.250 -2.820 3.576 1.00 95.25 179 ASP A O 1
ATOM 1376 N N . LEU A 1 180 ? -15.293 -2.750 5.597 1.00 95.94 180 LEU A N 1
ATOM 1377 C CA . LEU A 1 180 ? -14.628 -4.048 5.537 1.00 95.94 180 LEU A CA 1
ATOM 1378 C C . LEU A 1 180 ? -15.171 -4.970 6.634 1.00 95.94 180 LEU A C 1
ATOM 1380 O O . LEU A 1 180 ? -15.121 -4.648 7.825 1.00 95.94 180 LEU A O 1
ATOM 1384 N N . ALA A 1 181 ? -15.659 -6.144 6.231 1.00 96.00 181 ALA A N 1
ATOM 1385 C CA . ALA A 1 181 ? -16.108 -7.180 7.154 1.00 96.00 181 ALA A CA 1
ATOM 1386 C C . ALA A 1 181 ? -14.922 -7.733 7.957 1.00 96.00 181 ALA A C 1
ATOM 1388 O O . ALA A 1 181 ? -13.998 -8.303 7.386 1.00 96.00 181 ALA A O 1
ATOM 1389 N N . CYS A 1 182 ? -14.960 -7.578 9.280 1.00 95.50 182 CYS A N 1
ATOM 1390 C CA . CYS A 1 182 ? -13.806 -7.826 10.136 1.00 95.50 182 CYS A CA 1
ATOM 1391 C C . CYS A 1 182 ? -14.210 -8.591 11.402 1.00 95.50 182 CYS A C 1
ATOM 1393 O O . CYS A 1 182 ? -14.619 -8.001 12.410 1.00 95.50 182 CYS A O 1
ATOM 1395 N N . ASP A 1 183 ? -14.120 -9.918 11.323 1.00 96.81 183 ASP A N 1
ATOM 1396 C CA . ASP A 1 183 ? -14.259 -10.821 12.464 1.00 96.81 183 ASP A CA 1
ATOM 1397 C C . ASP A 1 183 ? -12.927 -10.979 13.227 1.00 96.81 183 ASP A C 1
ATOM 1399 O O . ASP A 1 183 ? -11.924 -10.327 12.924 1.00 96.81 183 ASP A O 1
ATOM 1403 N N . ASP A 1 184 ? -12.921 -11.810 14.269 1.00 97.31 184 ASP A N 1
ATOM 1404 C CA . ASP A 1 184 ? -11.727 -12.015 15.094 1.00 97.31 184 ASP A CA 1
ATOM 1405 C C . ASP A 1 184 ? -10.587 -12.715 14.349 1.00 97.31 184 ASP A C 1
ATOM 1407 O O . ASP A 1 184 ? -9.430 -12.368 14.581 1.00 97.31 184 ASP A O 1
ATOM 1411 N N . ALA A 1 185 ? -10.894 -13.626 13.422 1.00 97.75 185 ALA A N 1
ATOM 1412 C CA . ALA A 1 185 ? -9.887 -14.335 12.637 1.00 97.75 185 ALA A CA 1
ATOM 1413 C C . ALA A 1 185 ? -9.201 -13.398 11.631 1.00 97.75 185 ALA A C 1
ATOM 1415 O O . ALA A 1 185 ? -7.983 -13.448 11.448 1.00 97.75 185 ALA A O 1
ATOM 1416 N N . VAL A 1 186 ? -9.966 -12.496 11.012 1.00 97.88 186 VAL A N 1
ATOM 1417 C CA . VAL A 1 186 ? -9.426 -11.432 10.161 1.00 97.88 186 VAL A CA 1
ATOM 1418 C C . VAL A 1 186 ? -8.543 -10.494 10.979 1.00 97.88 186 VAL A C 1
ATOM 1420 O O . VAL A 1 186 ? -7.438 -10.173 10.545 1.00 97.88 186 VAL A O 1
ATOM 1423 N N . LEU A 1 187 ? -8.979 -10.085 12.175 1.00 97.12 187 LEU A N 1
ATOM 1424 C CA . LEU A 1 187 ? -8.144 -9.263 13.053 1.00 97.12 187 LEU A CA 1
ATOM 1425 C C . LEU A 1 187 ? -6.864 -9.979 13.472 1.00 97.12 187 LEU A C 1
ATOM 1427 O O . LEU A 1 187 ? -5.816 -9.343 13.473 1.00 97.12 187 LEU A O 1
ATOM 1431 N N . ASP A 1 188 ? -6.928 -11.272 13.794 1.00 97.12 188 ASP A N 1
ATOM 1432 C CA . ASP A 1 188 ? -5.745 -12.082 14.090 1.00 97.12 188 ASP A CA 1
ATOM 1433 C C . ASP A 1 188 ? -4.763 -12.054 12.922 1.00 97.12 188 ASP A C 1
ATOM 1435 O O . ASP A 1 188 ? -3.597 -11.726 13.124 1.00 97.12 188 ASP A O 1
ATOM 1439 N N . ALA A 1 189 ? -5.234 -12.278 11.692 1.00 97.44 189 ALA A N 1
ATOM 1440 C CA . ALA A 1 189 ? -4.390 -12.185 10.503 1.00 97.44 189 ALA A CA 1
ATOM 1441 C C . ALA A 1 189 ? -3.754 -10.791 10.351 1.00 97.44 189 ALA A C 1
ATOM 1443 O O . ALA A 1 189 ? -2.559 -10.681 10.082 1.00 97.44 189 ALA A O 1
ATOM 1444 N N . MET A 1 190 ? -4.518 -9.718 10.584 1.00 97.81 190 MET A N 1
ATOM 1445 C CA . MET A 1 190 ? -4.019 -8.337 10.532 1.00 97.81 190 MET A CA 1
ATOM 1446 C C . MET A 1 190 ? -2.933 -8.034 11.570 1.00 97.81 190 MET A C 1
ATOM 1448 O O . MET A 1 190 ? -2.128 -7.131 11.344 1.00 97.81 190 MET A O 1
ATOM 1452 N N . MET A 1 191 ? -2.851 -8.789 12.669 1.00 96.94 191 MET A N 1
ATOM 1453 C CA . MET A 1 191 ? -1.774 -8.652 13.656 1.00 96.94 191 MET A CA 1
ATOM 1454 C C . MET A 1 191 ? -0.430 -9.229 13.190 1.00 96.94 191 MET A C 1
ATOM 1456 O O . MET A 1 191 ? 0.561 -9.027 13.889 1.00 96.94 191 MET A O 1
ATOM 1460 N N . HIS A 1 192 ? -0.379 -9.866 12.013 1.00 97.00 192 HIS A N 1
ATOM 1461 C CA . HIS A 1 192 ? 0.822 -10.481 11.438 1.00 97.00 192 HIS A CA 1
ATOM 1462 C C . HIS A 1 192 ? 1.313 -9.779 10.154 1.00 97.00 192 HIS A C 1
ATOM 1464 O O . HIS A 1 192 ? 1.316 -10.370 9.066 1.00 97.00 192 HIS A O 1
ATOM 1470 N N . PRO A 1 193 ? 1.734 -8.499 10.222 1.00 96.75 193 PRO A N 1
ATOM 1471 C CA . PRO A 1 193 ? 2.236 -7.770 9.059 1.00 96.75 193 PRO A CA 1
ATOM 1472 C C . PRO A 1 193 ? 3.487 -8.402 8.433 1.00 96.75 193 PRO A C 1
ATOM 1474 O O . PRO A 1 193 ? 3.741 -8.191 7.246 1.00 96.75 193 PRO A O 1
ATOM 1477 N N . GLU A 1 194 ? 4.250 -9.208 9.169 1.00 97.00 194 GLU A N 1
ATOM 1478 C CA . GLU A 1 194 ? 5.395 -9.979 8.679 1.00 97.00 194 GLU A CA 1
ATOM 1479 C C . GLU A 1 194 ? 5.048 -10.994 7.582 1.00 97.00 194 GLU A C 1
ATOM 1481 O O . GLU A 1 194 ? 5.943 -11.419 6.847 1.00 97.00 194 GLU A O 1
ATOM 1486 N N . HIS A 1 195 ? 3.769 -11.349 7.427 1.00 96.94 195 HIS A N 1
ATOM 1487 C CA . HIS A 1 195 ? 3.293 -12.226 6.358 1.00 96.94 195 HIS A CA 1
ATOM 1488 C C . HIS A 1 195 ? 3.128 -11.513 5.009 1.00 96.94 195 HIS A C 1
ATOM 1490 O O . HIS A 1 195 ? 2.945 -12.172 3.984 1.00 96.94 195 HIS A O 1
ATOM 1496 N N . SER A 1 196 ? 3.226 -10.179 4.957 1.00 96.62 196 SER A N 1
ATOM 1497 C CA . SER A 1 196 ? 3.217 -9.475 3.673 1.00 96.62 196 SER A CA 1
ATOM 1498 C C . SER A 1 196 ? 4.470 -9.804 2.839 1.00 96.62 196 SER A C 1
ATOM 1500 O O . SER A 1 196 ? 5.591 -9.826 3.363 1.00 96.62 196 SER A O 1
ATOM 1502 N N . PRO A 1 197 ? 4.327 -9.970 1.507 1.00 96.19 197 PRO A N 1
ATOM 1503 C CA . PRO A 1 197 ? 5.455 -10.211 0.602 1.00 96.19 197 PRO A CA 1
ATOM 1504 C C . PRO A 1 197 ? 6.430 -9.022 0.527 1.00 96.19 197 PRO A C 1
ATOM 1506 O O . PRO A 1 197 ? 7.513 -9.131 -0.056 1.00 96.19 197 PRO A O 1
ATOM 1509 N N . PHE A 1 198 ? 6.065 -7.878 1.109 1.00 97.31 198 PHE A N 1
ATOM 1510 C CA . PHE A 1 198 ? 6.858 -6.652 1.111 1.00 97.31 198 PHE A CA 1
ATOM 1511 C C . PHE A 1 198 ? 7.451 -6.305 2.485 1.00 97.31 198 PHE A C 1
ATOM 1513 O O . PHE A 1 198 ? 8.026 -5.228 2.644 1.00 97.31 198 PHE A O 1
ATOM 1520 N N . SER A 1 199 ? 7.339 -7.205 3.466 1.00 95.88 199 SER A N 1
ATOM 1521 C CA . SER A 1 199 ? 7.759 -6.965 4.856 1.00 95.88 199 SER A CA 1
ATOM 1522 C C . SER A 1 199 ? 9.224 -7.276 5.151 1.00 95.88 199 SER A C 1
ATOM 1524 O O . SER A 1 199 ? 9.690 -7.059 6.259 1.00 95.88 199 SER A O 1
ATOM 1526 N N . ARG A 1 200 ? 9.980 -7.774 4.172 1.00 92.88 200 ARG A N 1
ATOM 1527 C CA . ARG A 1 200 ? 11.420 -8.054 4.308 1.00 92.88 200 ARG A CA 1
ATOM 1528 C C . ARG A 1 200 ? 12.231 -7.226 3.326 1.00 92.88 200 ARG A C 1
ATOM 1530 O O . ARG A 1 200 ? 11.673 -6.711 2.352 1.00 92.88 200 ARG A O 1
ATOM 1537 N N . LEU A 1 201 ? 13.539 -7.125 3.551 1.00 94.88 201 LEU A N 1
ATOM 1538 C CA . LEU A 1 201 ? 14.458 -6.579 2.553 1.00 94.88 201 LEU A CA 1
ATOM 1539 C C . LEU A 1 201 ? 14.284 -7.312 1.215 1.00 94.88 201 LEU A C 1
ATOM 1541 O O . LEU A 1 201 ? 14.203 -8.539 1.164 1.00 94.88 201 LEU A O 1
ATOM 1545 N N . GLY A 1 202 ? 14.167 -6.533 0.145 1.00 93.62 202 GLY A N 1
ATOM 1546 C CA . GLY A 1 202 ? 14.036 -7.047 -1.212 1.00 93.62 202 GLY A CA 1
ATOM 1547 C C . GLY A 1 202 ? 15.377 -7.489 -1.813 1.00 93.62 202 GLY A C 1
ATOM 1548 O O . GLY A 1 202 ? 16.436 -7.291 -1.209 1.00 93.62 202 GLY A O 1
ATOM 1549 N N . PRO A 1 203 ? 15.348 -8.068 -3.022 1.00 94.50 203 PRO A N 1
ATOM 1550 C CA . PRO A 1 203 ? 16.551 -8.486 -3.738 1.00 94.50 203 PRO A CA 1
ATOM 1551 C C . PRO A 1 203 ? 17.425 -7.292 -4.161 1.00 94.50 203 PRO A C 1
ATOM 1553 O O . PRO A 1 203 ? 17.001 -6.132 -4.132 1.00 94.50 203 PRO A O 1
ATOM 1556 N N . VAL A 1 204 ? 18.653 -7.587 -4.601 1.00 90.50 204 VAL A N 1
ATOM 1557 C CA . VAL A 1 204 ? 19.605 -6.585 -5.108 1.00 90.50 204 VAL A CA 1
ATOM 1558 C C . VAL A 1 204 ? 18.962 -5.736 -6.205 1.00 90.50 204 VAL A C 1
ATOM 1560 O O . VAL A 1 204 ? 18.365 -6.246 -7.151 1.00 90.50 204 VAL A O 1
ATOM 1563 N N . GLY A 1 205 ? 19.092 -4.416 -6.068 1.00 88.81 205 GLY A N 1
ATOM 1564 C CA . GLY A 1 205 ? 18.500 -3.453 -6.993 1.00 88.81 205 GLY A CA 1
ATOM 1565 C C . GLY A 1 205 ? 17.041 -3.115 -6.685 1.00 88.81 205 GLY A C 1
ATOM 1566 O O . GLY A 1 205 ? 16.462 -2.307 -7.408 1.00 88.81 205 GLY A O 1
ATOM 1567 N N . ALA A 1 206 ? 16.448 -3.693 -5.640 1.00 93.19 206 ALA A N 1
ATOM 1568 C CA . ALA A 1 206 ? 15.166 -3.276 -5.084 1.00 93.19 206 ALA A CA 1
ATOM 1569 C C . ALA A 1 206 ? 15.071 -3.628 -3.587 1.00 93.19 206 ALA A C 1
ATOM 1571 O O . ALA A 1 206 ? 14.101 -4.227 -3.139 1.00 93.19 206 ALA A O 1
ATOM 1572 N N . ASN A 1 207 ? 16.089 -3.271 -2.800 1.00 92.56 207 ASN A N 1
ATOM 1573 C CA . ASN A 1 207 ? 16.229 -3.717 -1.408 1.00 92.56 207 ASN A CA 1
ATOM 1574 C C . ASN A 1 207 ? 15.149 -3.174 -0.453 1.00 92.56 207 ASN A C 1
ATOM 1576 O O . ASN A 1 207 ? 14.888 -3.777 0.585 1.00 92.56 207 ASN A O 1
ATOM 1580 N N . LEU A 1 208 ? 14.548 -2.026 -0.781 1.00 92.44 208 LEU A N 1
ATOM 1581 C CA . LEU A 1 208 ? 13.617 -1.299 0.093 1.00 92.44 208 LEU A CA 1
ATOM 1582 C C . LEU A 1 208 ? 12.178 -1.424 -0.418 1.00 92.44 208 LEU A C 1
ATOM 1584 O O . LEU A 1 208 ? 11.809 -2.456 -0.960 1.00 92.44 208 LEU A O 1
ATOM 1588 N N . GLY A 1 209 ? 11.355 -0.398 -0.228 1.00 88.81 209 GLY A N 1
ATOM 1589 C CA . GLY A 1 209 ? 9.941 -0.373 -0.604 1.00 88.81 209 GLY A CA 1
ATOM 1590 C C . GLY A 1 209 ? 9.015 -0.134 0.577 1.00 88.81 209 GLY A C 1
ATOM 1591 O O . GLY A 1 209 ? 7.870 0.222 0.380 1.00 88.81 209 GLY A O 1
ATOM 1592 N N . ASN A 1 210 ? 9.522 -0.262 1.796 1.00 91.19 210 ASN A N 1
ATOM 1593 C CA . ASN A 1 210 ? 8.892 0.246 3.004 1.00 91.19 210 ASN A CA 1
ATOM 1594 C C . ASN A 1 210 ? 9.977 0.884 3.881 1.00 91.19 210 ASN A C 1
ATOM 1596 O O . ASN A 1 210 ? 11.164 0.852 3.538 1.00 91.19 210 ASN A O 1
ATOM 1600 N N . ASP A 1 211 ? 9.553 1.442 5.009 1.00 88.38 211 ASP A N 1
ATOM 1601 C CA . ASP A 1 211 ? 10.427 1.977 6.049 1.00 88.38 211 ASP A CA 1
ATOM 1602 C C . ASP A 1 211 ? 11.526 0.969 6.463 1.00 88.38 211 ASP A C 1
ATOM 1604 O O . ASP A 1 211 ? 11.194 -0.185 6.754 1.00 88.38 211 ASP A O 1
ATOM 1608 N N . PRO A 1 212 ? 12.815 1.362 6.486 1.00 89.25 212 PRO A N 1
ATOM 1609 C CA . PRO A 1 212 ? 13.911 0.465 6.847 1.00 89.25 212 PRO A CA 1
ATOM 1610 C C . PRO A 1 212 ? 13.780 -0.183 8.229 1.00 89.25 212 PRO A C 1
ATOM 1612 O O . PRO A 1 212 ? 14.191 -1.330 8.381 1.00 89.25 212 PRO A O 1
ATOM 1615 N N . GLU A 1 213 ? 13.200 0.510 9.213 1.00 88.19 213 GLU A N 1
ATOM 1616 C CA . GLU A 1 213 ? 12.998 -0.029 10.562 1.00 88.19 213 GLU A CA 1
ATOM 1617 C C . GLU A 1 213 ? 11.986 -1.180 10.528 1.00 88.19 213 GLU A C 1
ATOM 1619 O O . GLU A 1 213 ? 12.254 -2.270 11.030 1.00 88.19 213 GLU A O 1
ATOM 1624 N N . PHE A 1 214 ? 10.879 -0.989 9.803 1.00 91.69 214 PHE A N 1
ATOM 1625 C CA . PHE A 1 214 ? 9.890 -2.043 9.561 1.00 91.69 214 PHE A CA 1
ATOM 1626 C C . PHE A 1 214 ? 10.463 -3.224 8.764 1.00 91.69 214 PHE A C 1
ATOM 1628 O O . PHE A 1 214 ? 10.126 -4.368 9.038 1.00 91.69 214 PHE A O 1
ATOM 1635 N N . LEU A 1 215 ? 11.320 -2.973 7.770 1.00 92.81 215 LEU A N 1
ATOM 1636 C CA . LEU A 1 215 ? 11.957 -4.051 7.002 1.00 92.81 215 LEU A CA 1
ATOM 1637 C C . LEU A 1 215 ? 12.995 -4.835 7.823 1.00 92.81 215 LEU A C 1
ATOM 1639 O O . LEU A 1 215 ? 13.296 -5.978 7.471 1.00 92.81 215 LEU A O 1
ATOM 1643 N N . GLY A 1 216 ? 13.555 -4.216 8.867 1.00 92.06 216 GLY A N 1
ATOM 1644 C CA . GLY A 1 216 ? 14.483 -4.843 9.807 1.00 92.06 216 GLY A CA 1
ATOM 1645 C C . GLY A 1 216 ? 13.781 -5.743 10.825 1.00 92.06 216 GLY A C 1
ATOM 1646 O O . GLY A 1 216 ? 14.260 -6.843 11.087 1.00 92.06 216 GLY A O 1
ATOM 1647 N N . ASP A 1 217 ? 12.633 -5.308 11.349 1.00 93.56 217 ASP A N 1
ATOM 1648 C CA . ASP A 1 217 ? 11.760 -6.108 12.213 1.00 93.56 217 ASP A CA 1
ATOM 1649 C C . ASP A 1 217 ? 10.283 -5.870 11.850 1.00 93.56 217 ASP A C 1
ATOM 1651 O O . ASP A 1 217 ? 9.662 -4.914 12.324 1.00 93.56 217 ASP A O 1
ATOM 1655 N N . PRO A 1 218 ? 9.695 -6.724 10.992 1.00 94.44 218 PRO A N 1
ATOM 1656 C CA . PRO A 1 218 ? 8.327 -6.526 10.542 1.00 94.44 218 PRO A CA 1
ATOM 1657 C C . PRO A 1 218 ? 7.283 -7.032 11.532 1.00 94.44 218 PRO A C 1
ATOM 1659 O O . PRO A 1 218 ? 6.095 -6.863 11.267 1.00 94.44 218 PRO A O 1
ATOM 1662 N N . THR A 1 219 ? 7.693 -7.673 12.631 1.00 94.19 219 THR A N 1
ATOM 1663 C CA . THR A 1 219 ? 6.750 -8.221 13.606 1.00 94.19 219 THR A CA 1
ATOM 1664 C C . THR A 1 219 ? 6.123 -7.096 14.415 1.00 94.19 219 THR A C 1
ATOM 1666 O O . THR A 1 219 ? 6.806 -6.204 14.924 1.00 94.19 219 THR A O 1
ATOM 1669 N N . PHE A 1 220 ? 4.797 -7.111 14.543 1.00 91.19 220 PHE A N 1
ATOM 1670 C CA . PHE A 1 220 ? 4.127 -6.137 15.391 1.00 91.19 220 PHE A CA 1
ATOM 1671 C C . PHE A 1 220 ? 4.236 -6.547 16.863 1.00 91.19 220 PHE A C 1
ATOM 1673 O O . PHE A 1 220 ? 3.810 -7.632 17.256 1.00 91.19 220 PHE A O 1
ATOM 1680 N N . LYS A 1 221 ? 4.769 -5.648 17.695 1.00 85.56 221 LYS A N 1
ATOM 1681 C CA . LYS A 1 221 ? 4.904 -5.846 19.141 1.00 85.56 221 LYS A CA 1
ATOM 1682 C C . LYS A 1 221 ? 4.002 -4.843 19.864 1.00 85.56 221 LYS A C 1
ATOM 1684 O O . LYS A 1 221 ? 4.351 -3.663 19.904 1.00 85.56 221 LYS A O 1
ATOM 1689 N N . PRO A 1 222 ? 2.842 -5.265 20.402 1.00 73.19 222 PRO A N 1
ATOM 1690 C CA . PRO A 1 222 ? 1.963 -4.358 21.125 1.00 73.19 222 PRO A CA 1
ATOM 1691 C C . PRO A 1 222 ? 2.684 -3.781 22.341 1.00 73.19 222 PRO A C 1
ATOM 1693 O O . PRO A 1 222 ? 3.378 -4.497 23.068 1.00 73.19 222 PRO A O 1
ATOM 1696 N N . ARG A 1 223 ? 2.486 -2.484 22.586 1.00 73.38 223 ARG A N 1
ATOM 1697 C CA . ARG A 1 223 ? 2.938 -1.855 23.823 1.00 73.38 223 ARG A CA 1
ATOM 1698 C C . ARG A 1 223 ? 2.122 -2.462 24.960 1.00 73.38 223 ARG A C 1
ATOM 1700 O O . ARG A 1 223 ? 0.908 -2.290 25.018 1.00 73.38 223 ARG A O 1
ATOM 1707 N N . MET A 1 224 ? 2.771 -3.213 25.845 1.00 59.56 224 MET A N 1
ATOM 1708 C CA . MET A 1 224 ? 2.099 -3.705 27.044 1.00 59.56 224 MET A CA 1
ATOM 1709 C C . MET A 1 224 ? 1.693 -2.504 27.900 1.00 59.56 224 MET A C 1
ATOM 1711 O O . MET A 1 224 ? 2.533 -1.657 28.214 1.00 59.56 224 MET A O 1
ATOM 1715 N N . ALA A 1 225 ? 0.416 -2.428 28.278 1.00 55.09 225 ALA A N 1
ATOM 1716 C CA . ALA A 1 225 ? -0.011 -1.492 29.307 1.00 55.09 225 ALA A CA 1
ATOM 1717 C C . ALA A 1 225 ? 0.779 -1.787 30.598 1.00 55.09 225 ALA A C 1
ATOM 1719 O O . ALA A 1 225 ? 0.975 -2.964 30.926 1.00 55.09 225 ALA A O 1
ATOM 1720 N N . PRO A 1 226 ? 1.256 -0.763 31.328 1.00 49.62 226 PRO A N 1
ATOM 1721 C CA . PRO A 1 226 ? 1.891 -0.994 32.615 1.00 49.62 226 PRO A CA 1
ATOM 1722 C C . PRO A 1 226 ? 0.910 -1.723 33.553 1.00 49.62 226 PRO A C 1
ATOM 1724 O O . PRO A 1 226 ? -0.297 -1.469 33.485 1.00 49.62 226 PRO A O 1
ATOM 1727 N N . PRO A 1 227 ? 1.393 -2.633 34.420 1.00 44.75 227 PRO A N 1
ATOM 1728 C CA . PRO A 1 227 ? 0.542 -3.326 35.380 1.00 44.75 227 PRO A CA 1
ATOM 1729 C C . PRO A 1 227 ? -0.256 -2.324 36.223 1.00 44.75 227 PRO A C 1
ATOM 1731 O O . PRO A 1 227 ? 0.301 -1.330 36.695 1.00 44.75 227 PRO A O 1
ATOM 1734 N N . ALA A 1 228 ? -1.543 -2.609 36.444 1.00 56.88 228 ALA A N 1
ATOM 1735 C CA . ALA A 1 228 ? -2.483 -1.741 37.164 1.00 56.88 228 ALA A CA 1
ATOM 1736 C C . ALA A 1 228 ? -2.005 -1.318 38.574 1.00 56.88 228 ALA A C 1
ATOM 1738 O O . ALA A 1 228 ? -2.446 -0.299 39.101 1.00 56.88 228 ALA A O 1
ATOM 1739 N N . GLU A 1 229 ? -1.059 -2.051 39.166 1.00 47.38 229 GLU A N 1
ATOM 1740 C CA . GLU A 1 229 ? -0.461 -1.738 40.469 1.00 47.38 229 GLU A CA 1
ATOM 1741 C C . GLU A 1 229 ? 0.368 -0.440 40.472 1.00 47.38 229 GLU A C 1
ATOM 1743 O O . GLU A 1 229 ? 0.452 0.233 41.499 1.00 47.38 229 GLU A O 1
ATOM 1748 N N . GLN A 1 230 ? 0.926 -0.013 39.333 1.00 48.78 230 GLN A N 1
ATOM 1749 C CA . GLN A 1 230 ? 1.761 1.199 39.276 1.00 48.78 230 GLN A CA 1
ATOM 1750 C C . GLN A 1 230 ? 0.953 2.505 39.184 1.00 48.78 230 GLN A C 1
ATOM 1752 O O . GLN A 1 230 ? 1.500 3.585 39.415 1.00 48.78 230 GLN A O 1
ATOM 1757 N N . SER A 1 231 ? -0.350 2.429 38.892 1.00 43.19 231 SER A N 1
ATOM 1758 C CA . SER A 1 231 ? -1.240 3.599 38.848 1.00 43.19 231 SER A CA 1
ATOM 1759 C C . SER A 1 231 ? -1.738 4.019 40.237 1.00 43.19 231 SER A C 1
ATOM 1761 O O . SER A 1 231 ? -2.004 5.200 40.449 1.00 43.19 231 SER A O 1
ATOM 1763 N N . LEU A 1 232 ? -1.796 3.089 41.198 1.00 47.03 232 LEU A N 1
ATOM 1764 C CA . LEU A 1 232 ? -2.169 3.363 42.593 1.00 47.03 232 LEU A CA 1
ATOM 1765 C C . LEU A 1 232 ? -1.007 3.942 43.416 1.00 47.03 232 LEU A C 1
ATOM 1767 O O . LEU A 1 232 ? -1.234 4.763 44.301 1.00 47.03 232 LEU A O 1
ATOM 1771 N N . ALA A 1 233 ? 0.243 3.604 43.081 1.00 47.88 233 ALA A N 1
ATOM 1772 C CA . ALA A 1 233 ? 1.420 4.109 43.794 1.00 47.88 233 ALA A CA 1
ATOM 1773 C C . ALA A 1 233 ? 1.693 5.612 43.571 1.00 47.88 233 ALA A C 1
ATOM 1775 O O . ALA A 1 233 ? 2.420 6.222 44.347 1.00 47.88 233 ALA A O 1
ATOM 1776 N N . ARG A 1 234 ? 1.107 6.239 42.538 1.00 47.91 234 ARG A N 1
ATOM 1777 C CA . ARG A 1 234 ? 1.282 7.682 42.265 1.00 47.91 234 ARG A CA 1
ATOM 1778 C C . ARG A 1 234 ? 0.221 8.586 42.897 1.00 47.91 234 ARG A C 1
ATOM 1780 O O . ARG A 1 234 ? 0.351 9.801 42.800 1.00 47.91 234 ARG A O 1
ATOM 1787 N N . GLN A 1 235 ? -0.810 8.028 43.534 1.00 49.00 235 GLN A N 1
ATOM 1788 C CA . GLN A 1 235 ? -1.870 8.808 44.193 1.00 49.00 235 GLN A CA 1
ATOM 1789 C C . GLN A 1 235 ? -1.737 8.865 45.728 1.00 49.00 235 GLN A C 1
ATOM 1791 O O . GLN A 1 235 ? -2.580 9.476 46.376 1.00 49.00 235 GLN A O 1
ATOM 1796 N N . GLY A 1 236 ? -0.685 8.273 46.311 1.00 44.78 236 GLY A N 1
ATOM 1797 C CA . GLY A 1 236 ? -0.502 8.185 47.768 1.00 44.78 236 GLY A CA 1
ATOM 1798 C C . GLY A 1 236 ? 0.290 9.313 48.447 1.00 44.78 236 GLY A C 1
ATOM 1799 O O . GLY A 1 236 ? 0.122 9.504 49.645 1.00 44.78 236 GLY A O 1
ATOM 1800 N N . ASP A 1 237 ? 1.100 10.091 47.721 1.00 47.31 237 ASP A N 1
ATOM 1801 C CA . ASP A 1 237 ? 2.116 10.973 48.340 1.00 47.31 237 ASP A CA 1
ATOM 1802 C C . ASP A 1 237 ? 1.731 12.463 48.428 1.00 47.31 237 ASP A C 1
ATOM 1804 O O . ASP A 1 237 ? 2.593 13.335 48.485 1.00 47.31 237 ASP A O 1
ATOM 1808 N N . ASN A 1 238 ? 0.437 12.789 48.473 1.00 50.34 238 ASN A N 1
ATOM 1809 C CA . ASN A 1 238 ? -0.013 14.166 48.717 1.00 50.34 238 ASN A CA 1
ATOM 1810 C C . ASN A 1 238 ? -0.961 14.240 49.925 1.00 50.34 238 ASN A C 1
ATOM 1812 O O . ASN A 1 238 ? -2.166 14.448 49.788 1.00 50.34 238 ASN A O 1
ATOM 1816 N N . GLN A 1 239 ? -0.400 14.099 51.129 1.00 42.72 239 GLN A N 1
ATOM 1817 C CA . GLN A 1 239 ? -0.989 14.658 52.349 1.00 42.72 239 GLN A CA 1
ATOM 1818 C C . GLN A 1 239 ? -0.021 15.686 52.955 1.00 42.72 239 GLN A C 1
ATOM 1820 O O . GLN A 1 239 ? 1.106 15.318 53.285 1.00 42.72 239 GLN A O 1
ATOM 1825 N N . PRO A 1 240 ? -0.422 16.961 53.113 1.00 50.59 240 PRO A N 1
ATOM 1826 C CA . PRO A 1 240 ? 0.364 17.933 53.858 1.00 50.59 240 PRO A CA 1
ATOM 1827 C C . PRO A 1 240 ? 0.153 17.727 55.365 1.00 50.59 240 PRO A C 1
ATOM 1829 O O . PRO A 1 240 ? -0.986 17.707 55.837 1.00 50.59 240 PRO A O 1
ATOM 1832 N N . GLY A 1 241 ? 1.259 17.560 56.094 1.00 44.41 241 GLY A N 1
ATOM 1833 C CA . GLY A 1 241 ? 1.344 17.742 57.547 1.00 44.41 241 GLY A CA 1
ATOM 1834 C C . GLY A 1 241 ? 1.801 19.149 57.903 1.00 44.41 241 GLY A C 1
ATOM 1835 O O . GLY A 1 241 ? 2.463 19.781 57.047 1.00 44.41 241 GLY A O 1
#

Radius of gyration: 20.06 Å; Cα contacts (8 Å, |Δi|>4): 346; chains: 1; bounding box: 38×41×79 Å

Solvent-accessible surface area (backbone atoms only — not comparable to full-atom values): 13405 Å² total; per-residue (Å²): 104,70,40,33,15,54,22,46,30,86,64,30,38,41,46,35,26,42,51,46,47,62,18,74,17,43,50,52,20,50,60,76,52,61,52,95,81,55,51,60,50,9,9,40,32,46,48,44,8,34,74,76,70,72,41,76,42,55,68,34,39,56,48,23,50,54,57,47,62,79,38,30,87,42,44,19,49,59,55,51,48,53,55,40,60,73,48,53,93,25,47,70,36,74,58,34,66,60,45,83,77,31,80,66,13,49,57,44,42,55,70,59,41,78,84,54,72,44,77,45,79,42,67,75,73,75,78,76,74,68,102,53,56,72,60,56,49,52,50,50,51,56,48,51,60,49,57,70,75,46,62,71,84,32,55,35,80,41,48,49,66,54,32,46,71,38,44,70,62,44,51,49,53,46,27,56,60,67,77,42,96,69,53,71,69,45,50,54,43,26,57,45,21,51,74,37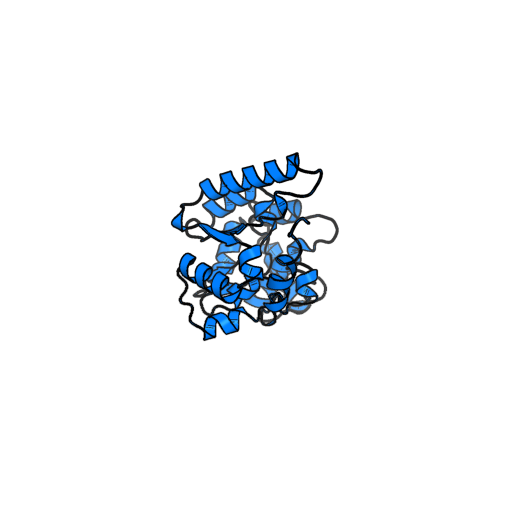,95,61,28,47,67,40,38,79,96,24,46,46,16,57,59,67,68,42,36,72,54,32,68,70,76,77,55,76,76,77,64,76,71,65,66,59,68,74,72,67,87,83,74,90,129

Secondary structure (DSSP, 8-state):
-HHHHHTTSTTEEE-----GGGSSBHHHHHHHT-STT-GGGHHHHHHHHHHHHSS-SHHHHHHHHHHHHTTTTSBHHHHHHHHHHHHTTSEEE---GGGGG-HHHHHHHHHH-TT--EEEEE-SGGGT--S-HHHHHHHHHHHHHHHTTS-GGGEEEEEHHHHHH-HHHHHHHHHHHTT----HHHHHHHT-GGGSTTSS---TT---SS-HHHHH--S----PPPPTHHHHTTSSS----

Mean predicted aligned error: 8.37 Å

InterPro domains:
  IPR027417 P-loop containing nucleoside triphosphate hydrolase [G3DSA:3.40.50.300] (1-122)
  IPR027417 P-loop containing nucleoside triphosphate hydrolase [G3DSA:3.40.50.300] (125-223)
  IPR027417 P-loop containing nucleoside triphosphate hydrolase [SSF52540] (2-201)

Nearest PDB structures (foldseek):
  4gbm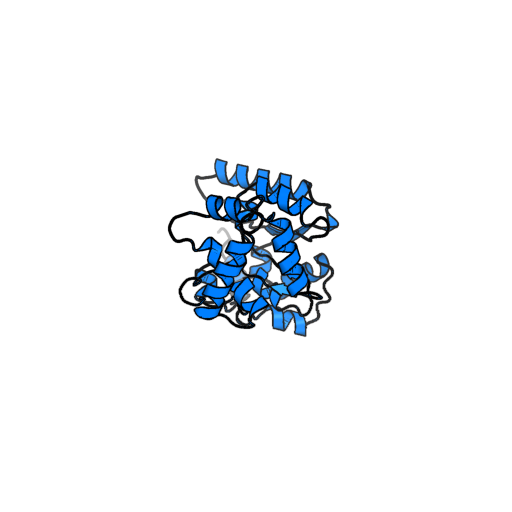-assembly1_A  TM=7.484E-01  e=7.837E-09  Moorena producens
  3ap3-assembly1_B  TM=5.764E-01  e=1.511E-02  Homo sapiens
  3ap3-assembly2_C  TM=5.717E-01  e=2.619E-02  Homo sapiens
  8w5z-assembly1_C  TM=5.340E-01  e=7.051E-02  Ixodes
  2z6v-assembly1_A  TM=4.450E-01  e=5.706E-01  Mycobacterium avium

Sequence (241 aa):
MIGAMLGQHPACFGMPELNLLVGDNLEEMSFKLNQPHNGQLHGLLRAVAHLVAGEQNMDTIAMARRWMIRRMSLPSWRIFDELRQMVAPRRMVDPSRAYSLKPDALKVIARACPGASVVRLIDTDNAGASRAAGAAQKKQAALSAFFETFPAEQVADLSVEAFELAPRMTLRKLCTALDLACDDAVLDAMMHPEHSPFSRLGPVGANLGNDPEFLGDPTFKPRMAPPAEQSLARQGDNQPG